Protein 4B6D (pdb70)

Sequence (354 aa):
GPLGSMRLHDFVSKTVIKPESSCVPCGKRIKFGKLSLKCRDCRVVSHPECRDRCPLPCIPTGSMRLHDFVSKTVIKPESCVPCGKRIKFGKLSLKCRDCRVVSHPECRDRCPLPCIPTGPLGSSMRLHDFVSKTVIKPESCVPCGKRIKFGKLSLKCRRDCRVVSHPECRDRCPLPCIPTGPLGSMRLHDFVSKTVIKPESCVPCGKRIKFGKLSLKCRDCRVVSHPECRDRCPLPCIPTGSMRLHDFVSKTVIKPESCVPCGKRIKFGKLSLKCRDCRVVSHPECRDRCPLPCIPTGPLGSSMRLHDFVSKTVIKPESCVPCGKRIKFGKLSLKCRDCRVVSHPECRDRCPLPCIPT

Secondary structure (DSSP, 8-state):
--EE-BPPP-EEEEE--S-EE-TTT--EE-TT-EEEEESSSS-EE-GGGGGGS-SS----/--SPPP-EEEEE--S-EE-TTT--EE-TTSEEEEESSS--EE-GGGGGGS-SS----/--TT--PPP-EEEEE--S-EE-TTT--EE-TT-EEEEESSSS-EE-GGGGGGS-SS----/------PPP-EEEEE--S-EE-TTT--EE-TT-EEEEESSSS-EE-GGGGGGS-SS----/--SPPP-EEEEE--S-EE-TTT--EE-TT-EEEEESSSS-EE-GGGGGGS-BS----/--TT-EEPP-EEEEE--S-EE-TTT--EE-TT-EEEEESSSS-EE-GGGGGGS-SS----

InterPro domains:
  IPR000198 Rho GTPase-activating protein domain [PF00620] (363-507)
  IPR000198 Rho GTPase-activating protein domain [PS50238] (349-539)
  IPR000198 Rho GTPase-activating protein domain [SM00324] (360-536)
  IPR002219 Protein kinase C-like, phorbol ester/diacylglycerol-binding domain [PF00130] (287-336)
  IPR002219 Protein kinase C-like, phorbol ester/diacylglycerol-binding domain [PS00479] (287-335)
  IPR002219 Protein kinase C-like, phorbol ester/diacylglycerol-binding domain [PS50081] (286-335)
  IPR002219 Protein kinase C-like, phorbol ester/diacylglycerol-binding domain [SM00109] (287-335)
  IPR008936 Rho GTPase activation protein [G3DSA:1.10.555.10] (342-546)
  IPR008936 Rho GTPase activation protein [SSF48350] (358-540)
  IPR046349 C1-like domain superfamily [SSF57889] (280-337)

Organism: Homo sapiens (NCBI:txid9606)

Radius of gyration: 23.3 Å; Cα contacts (8 Å, |Δi|>4): 858; chains: 6; bounding box: 56×65×49 Å

Solvent-accessible surface area: 21086 Å² total; per-residue (Å²): 42,50,68,2,23,8,59,89,26,73,56,42,67,105,81,7,150,118,64,16,4,0,20,16,52,10,149,133,4,139,174,41,120,87,4,19,80,1,172,55,13,106,19,11,0,25,51,137,10,115,67,92,2,37,12,20,0,88,50,105,89,107,69,109,22,16,52,41,51,62,113,71,11,134,128,129,60,34,1,47,11,5,1,48,172,6,119,155,32,138,108,4,20,60,1,166,37,9,161,30,8,0,29,27,29,3,66,65,48,6,79,42,57,2,124,73,119,78,39,188,49,58,73,127,71,24,39,29,30,29,109,53,5,146,112,107,26,60,1,71,39,64,50,148,115,2,124,128,50,127,18,4,4,73,4,140,49,13,183,21,10,0,28,18,137,17,54,71,112,4,39,23,34,1,119,64,109,123,139,184,73,118,60,121,124,24,76,54,51,74,114,77,7,151,140,64,40,4,0,25,39,60,21,128,142,7,96,178,41,122,90,5,15,64,0,201,55,11,100,18,12,0,27,55,142,18,122,117,100,3,30,30,26,0,48,66,82,50,54,9,92,41,21,32,24,68,75,107,83,5,132,123,129,30,64,1,75,36,33,56,110,159,3,118,165,44,77,64,4,20,59,5,185,35,13,189,16,17,0,9,18,26,1,52,54,30,2,29,9,13,3,35,73,134,64,106,79,21,13,0,43,15,10,8,21,55,32,109,54,6,147,125,113,27,66,1,70,39,59,54,145,112,2,120,128,46,124,46,5,4,64,4,143,46,10,183,22,11,0,27,16,136,20,60,74,161,3,37,23,8,0,70,47,115

CATH classification: 3.30.60.20

B-factor: mean 56.77, std 14.42, range [23.04, 144.38]

Structure (mmCIF, N/CA/C/O backbone):
data_4B6D
#
_entry.id   4B6D
#
_cell.length_a   36.850
_cell.length_b   133.850
_cell.length_c   56.682
_cell.angle_alpha   90.00
_cell.angle_beta   109.03
_cell.angle_gamma   90.00
#
_symmetry.space_group_name_H-M   'P 1 21 1'
#
loop_
_entity.id
_entity.type
_entity.pdbx_description
1 polymer 'RAC GTPASE-ACTIVATING PROTEIN 1'
2 non-polymer GLYCEROL
3 non-polymer 'ZINC ION'
4 water water
#
loop_
_atom_site.group_PDB
_atom_site.id
_atom_site.type_symbol
_atom_site.label_atom_id
_atom_site.label_alt_id
_atom_site.label_comp_id
_atom_site.label_asym_id
_atom_site.label_entity_id
_atom_site.label_seq_id
_atom_site.pdbx_PDB_ins_code
_atom_site.Cartn_x
_atom_site.Cartn_y
_atom_site.Cartn_z
_atom_site.occupancy
_atom_site.B_iso_or_equiv
_atom_site.auth_seq_id
_atom_site.auth_comp_id
_atom_site.auth_asym_id
_atom_site.auth_atom_id
_atom_site.pdbx_PDB_model_num
ATOM 1 N N . GLY A 1 1 ? -2.905 11.188 -5.465 1.00 72.40 279 GLY A N 1
ATOM 2 C CA . GLY A 1 1 ? -3.713 10.436 -4.522 1.00 70.56 279 GLY A CA 1
ATOM 3 C C . GLY A 1 1 ? -2.906 9.365 -3.818 1.00 69.81 279 GLY A C 1
ATOM 4 O O . GLY A 1 1 ? -2.219 8.578 -4.469 1.00 70.59 279 GLY A O 1
ATOM 5 N N . PRO A 1 2 ? -2.974 9.331 -2.479 1.00 68.61 280 PRO A N 1
ATOM 6 C CA . PRO A 1 2 ? -2.212 8.321 -1.730 1.00 69.19 280 PRO A CA 1
ATOM 7 C C . PRO A 1 2 ? -2.766 6.897 -1.872 1.00 70.42 280 PRO A C 1
ATOM 8 O O . PRO A 1 2 ? -3.832 6.699 -2.456 1.00 70.66 280 PRO A O 1
ATOM 12 N N . LEU A 1 3 ? -2.038 5.924 -1.326 1.00 70.92 281 LEU A N 1
ATOM 13 C CA . LEU A 1 3 ? -2.397 4.505 -1.433 1.00 70.40 281 LEU A CA 1
ATOM 14 C C . LEU A 1 3 ? -3.302 3.947 -0.342 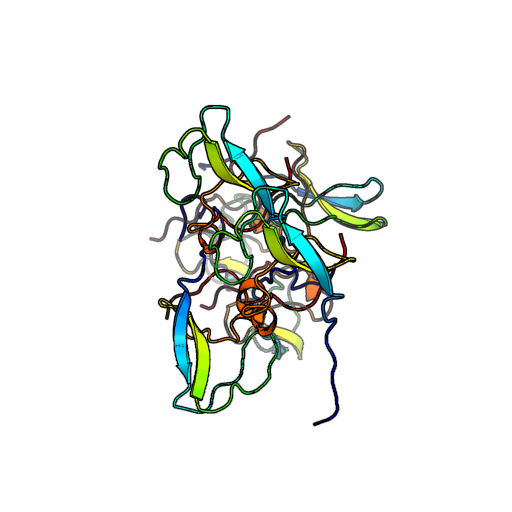1.00 66.82 281 LEU A C 1
ATOM 15 O O . LEU A 1 3 ? -2.880 3.776 0.801 1.00 65.46 281 LEU A O 1
ATOM 20 N N . GLY A 1 4 ? -4.545 3.655 -0.705 1.00 65.60 282 GLY A N 1
ATOM 21 C CA . GLY A 1 4 ? -5.447 2.949 0.183 1.00 65.50 282 GLY A CA 1
ATOM 22 C C . GLY A 1 4 ? -5.513 1.513 -0.295 1.00 65.06 282 GLY A C 1
ATOM 23 O O . GLY A 1 4 ? -5.228 1.233 -1.461 1.00 65.73 282 GLY A O 1
ATOM 24 N N . SER A 1 5 ? -5.898 0.599 0.586 1.00 63.69 283 SER A N 1
ATOM 25 C CA . SER A 1 5 ? -5.925 -0.810 0.219 1.00 61.70 283 SER A CA 1
ATOM 26 C C . SER A 1 5 ? -7.273 -1.460 0.491 1.00 58.06 283 SER A C 1
ATOM 27 O O . SER A 1 5 ? -8.079 -0.959 1.273 1.00 61.80 283 SER A O 1
ATOM 30 N N . MET A 1 6 ? -7.504 -2.586 -0.170 1.00 50.32 284 MET A N 1
ATOM 31 C CA . MET A 1 6 ? -8.749 -3.322 -0.040 1.00 46.62 284 MET A CA 1
ATOM 32 C C . MET A 1 6 ? -8.431 -4.745 0.379 1.00 45.46 284 MET A C 1
ATOM 33 O O . MET A 1 6 ? -7.427 -5.309 -0.052 1.00 45.40 284 MET A O 1
ATOM 38 N N . ARG A 1 7 ? -9.283 -5.326 1.216 1.00 45.69 285 ARG A N 1
ATOM 39 C CA . ARG A 1 7 ? -9.016 -6.666 1.712 1.00 43.06 285 ARG A CA 1
ATOM 40 C C . ARG A 1 7 ? -9.132 -7.675 0.586 1.00 40.65 285 ARG A C 1
ATOM 41 O O . ARG A 1 7 ? -10.181 -7.817 -0.039 1.00 41.94 285 ARG A O 1
ATOM 49 N N . LEU A 1 8 ? -8.033 -8.375 0.341 1.00 38.97 286 LEU A N 1
ATOM 50 C CA . LEU A 1 8 ? -7.994 -9.409 -0.675 1.00 38.61 286 LEU A CA 1
ATOM 51 C C . LEU A 1 8 ? -8.268 -10.773 -0.061 1.00 37.34 286 LEU A C 1
ATOM 52 O O . LEU A 1 8 ? -8.191 -10.949 1.155 1.00 40.60 286 LEU A O 1
ATOM 57 N N . HIS A 1 9 ? -8.590 -11.738 -0.912 1.00 33.24 287 HIS A N 1
ATOM 58 C CA . HIS A 1 9 ? -8.833 -13.098 -0.463 1.00 30.75 287 HIS A CA 1
ATOM 59 C C . HIS A 1 9 ? -7.525 -13.813 -0.164 1.00 39.90 287 HIS A C 1
ATOM 60 O O . HIS A 1 9 ? -6.471 -13.450 -0.686 1.00 40.60 287 HIS A O 1
ATOM 67 N N . ASP A 1 10 ? -7.603 -14.828 0.687 1.00 40.35 288 ASP A N 1
ATOM 68 C CA . ASP A 1 10 ? -6.449 -15.656 0.993 1.00 40.96 288 ASP A CA 1
ATOM 69 C C . ASP A 1 10 ? -6.675 -17.018 0.355 1.00 39.37 288 ASP A C 1
ATOM 70 O O . ASP A 1 10 ? -7.122 -17.959 1.009 1.00 40.81 288 ASP A O 1
ATOM 75 N N . PHE A 1 11 ? -6.368 -17.110 -0.934 1.00 37.60 289 PHE A N 1
ATOM 76 C CA . PHE A 1 11 ? -6.674 -18.302 -1.714 1.00 38.37 289 PHE A CA 1
ATOM 77 C C . PHE A 1 11 ? -5.738 -19.468 -1.413 1.00 40.55 289 PHE A C 1
ATOM 78 O O . PHE A 1 11 ? -4.522 -19.299 -1.317 1.00 40.57 289 PHE A O 1
ATOM 86 N N . VAL A 1 12 ? -6.322 -20.652 -1.265 1.00 43.31 290 VAL A N 1
ATOM 87 C CA . VAL A 1 12 ? -5.554 -21.884 -1.152 1.00 44.81 290 VAL A CA 1
ATOM 88 C C . VAL A 1 12 ? -6.034 -22.866 -2.217 1.00 42.98 290 VAL A C 1
ATOM 89 O O . VAL A 1 12 ? -7.227 -22.941 -2.508 1.00 42.50 290 VAL A O 1
ATOM 93 N N . SER A 1 13 ? -5.103 -23.608 -2.806 1.00 45.17 291 SER A N 1
ATOM 94 C CA . SER A 1 13 ? -5.442 -24.564 -3.852 1.00 45.83 291 SER A CA 1
ATOM 95 C C . SER A 1 13 ? -6.126 -25.795 -3.283 1.00 45.98 291 SER A C 1
ATOM 96 O O . SER A 1 13 ? -5.584 -26.475 -2.412 1.00 50.80 291 SER A O 1
ATOM 99 N N . LYS A 1 14 ? -7.322 -26.078 -3.786 1.00 42.49 292 LYS A N 1
ATOM 100 C CA . LYS A 1 14 ? -8.086 -27.232 -3.341 1.00 40.45 292 LYS A CA 1
ATOM 101 C C . LYS A 1 14 ? -8.629 -28.002 -4.535 1.00 39.88 292 LYS A C 1
ATOM 102 O O . LYS A 1 14 ? -9.157 -27.416 -5.479 1.00 39.39 292 LYS A O 1
ATOM 108 N N . THR A 1 15 ? -8.493 -29.321 -4.485 1.00 41.83 293 THR A N 1
ATOM 109 C CA . THR A 1 15 ? -9.023 -30.182 -5.529 1.00 41.25 293 THR A CA 1
ATOM 110 C C . THR A 1 15 ? -10.520 -30.351 -5.321 1.00 40.33 293 THR A C 1
ATOM 111 O O . THR A 1 15 ? -10.974 -30.583 -4.201 1.00 39.99 293 THR A O 1
ATOM 115 N N . VAL A 1 16 ? -11.287 -30.223 -6.398 1.00 39.44 294 VAL A N 1
ATOM 116 C CA . VAL A 1 16 ? -12.739 -30.286 -6.305 1.00 39.21 294 VAL A CA 1
ATOM 117 C C . VAL A 1 16 ? -13.218 -31.709 -6.045 1.00 40.00 294 VAL A C 1
ATOM 118 O O . VAL A 1 16 ? -12.963 -32.615 -6.838 1.00 39.29 294 VAL A O 1
ATOM 122 N N . ILE A 1 17 ? -13.912 -31.894 -4.925 1.00 40.98 295 ILE A N 1
ATOM 123 C CA . ILE A 1 17 ? -14.455 -33.198 -4.558 1.00 41.63 295 ILE A CA 1
ATOM 124 C C . ILE A 1 17 ? -15.974 -33.165 -4.380 1.00 44.23 295 ILE A C 1
ATOM 125 O O . ILE A 1 17 ? -16.645 -34.180 -4.550 1.00 48.90 295 ILE A O 1
ATOM 130 N N . LYS A 1 18 ? -16.507 -32.002 -4.020 1.00 43.12 296 LYS A N 1
ATOM 131 C CA . LYS A 1 18 ? -17.950 -31.817 -3.907 1.00 43.53 296 LYS A CA 1
ATOM 132 C C . LYS A 1 18 ? -18.437 -30.965 -5.087 1.00 45.64 296 LYS A C 1
ATOM 133 O O . LYS A 1 18 ? -17.621 -30.371 -5.792 1.00 47.18 296 LYS A O 1
ATOM 139 N N . PRO A 1 19 ? -19.764 -30.903 -5.316 1.00 46.57 297 PRO A N 1
ATOM 140 C CA . PRO A 1 19 ? -20.246 -30.020 -6.388 1.00 46.36 297 PRO A CA 1
ATOM 141 C C . PRO A 1 19 ? -19.966 -28.560 -6.053 1.00 47.19 297 PRO A C 1
ATOM 142 O O . PRO A 1 19 ? -20.402 -28.060 -5.013 1.00 49.71 297 PRO A O 1
ATOM 146 N N . GLU A 1 20 ? -19.249 -27.885 -6.944 1.00 51.07 298 GLU A N 1
ATOM 147 C CA . GLU A 1 20 ? -18.808 -26.516 -6.715 1.00 49.62 298 GLU A CA 1
ATOM 148 C C . GLU A 1 20 ? -19.232 -25.580 -7.836 1.00 45.52 298 GLU A C 1
ATOM 149 O O . GLU A 1 20 ? -19.286 -25.968 -8.999 1.00 44.86 298 GLU A O 1
ATOM 155 N N . SER A 1 21 ? -19.536 -24.341 -7.467 1.00 44.13 299 SER A N 1
ATOM 156 C CA A SER A 1 21 ? -19.901 -23.315 -8.435 0.50 43.21 299 SER A CA 1
ATOM 157 C CA B SER A 1 21 ? -19.899 -23.315 -8.436 0.50 43.21 299 SER A CA 1
ATOM 158 C C . SER A 1 21 ? -18.969 -22.117 -8.313 1.00 43.21 299 SER A C 1
ATOM 159 O O . SER A 1 21 ? -18.818 -21.549 -7.233 1.00 44.97 299 SER A O 1
ATOM 164 N N . CYS A 1 22 ? -18.345 -21.740 -9.424 1.00 44.34 300 CYS A N 1
ATOM 165 C CA . CYS A 1 22 ? -17.441 -20.598 -9.438 1.00 34.32 300 CYS A CA 1
ATOM 166 C C . CYS A 1 22 ? -18.230 -19.324 -9.166 1.00 38.83 300 CYS A C 1
ATOM 167 O O . CYS A 1 22 ? -19.230 -19.056 -9.821 1.00 39.34 300 CYS A O 1
ATOM 170 N N . VAL A 1 23 ? -17.786 -18.545 -8.188 1.00 40.42 301 VAL A N 1
ATOM 171 C CA . VAL A 1 23 ? -18.499 -17.323 -7.819 1.00 41.41 301 VAL A CA 1
ATOM 172 C C . VAL A 1 23 ? -18.483 -16.234 -8.910 1.00 41.36 301 VAL A C 1
ATOM 173 O O . VAL A 1 23 ? -19.530 -15.661 -9.212 1.00 44.68 301 VAL A O 1
ATOM 177 N N . PRO A 1 24 ? -17.308 -15.946 -9.509 1.00 39.33 302 PRO A N 1
ATOM 178 C CA . PRO A 1 24 ? -17.339 -14.926 -10.568 1.00 39.32 302 PRO A CA 1
ATOM 179 C C . PRO A 1 24 ? -18.122 -15.316 -11.825 1.00 42.13 302 PRO A C 1
ATOM 180 O O . PRO A 1 24 ? -18.906 -14.502 -12.314 1.00 45.46 302 PRO A O 1
ATOM 184 N N . CYS A 1 25 ? -17.920 -16.525 -12.342 1.00 41.76 303 CYS A N 1
ATOM 185 C CA . CYS A 1 25 ? -18.522 -16.891 -13.626 1.00 44.05 303 CYS A CA 1
ATOM 186 C C . CYS A 1 25 ? -19.822 -17.682 -13.494 1.00 45.71 303 CYS A C 1
ATOM 187 O O . CYS A 1 25 ? -20.563 -17.835 -14.464 1.00 47.00 303 CYS A O 1
ATOM 190 N N . GLY A 1 26 ? -20.092 -18.191 -12.298 1.00 46.09 304 GLY A N 1
ATOM 191 C CA . GLY A 1 26 ? -21.329 -18.907 -12.044 1.00 46.59 304 GLY A CA 1
ATOM 192 C C . GLY A 1 26 ? -21.326 -20.352 -12.504 1.00 46.11 304 GLY A C 1
ATOM 193 O O . GLY A 1 26 ? -22.213 -21.122 -12.140 1.00 47.21 304 GLY A O 1
ATOM 194 N N . LYS A 1 27 ? -20.324 -20.731 -13.290 1.00 43.75 305 LYS A N 1
ATOM 195 C CA . LYS A 1 27 ? -20.260 -22.087 -13.820 1.00 44.98 305 LYS A CA 1
ATOM 196 C C . LYS A 1 27 ? -19.693 -23.076 -12.808 1.00 43.19 305 LYS A C 1
ATOM 197 O O . LYS A 1 27 ? -19.004 -22.689 -11.867 1.00 43.58 305 LYS A O 1
ATOM 203 N N . ARG A 1 28 ? -19.990 -24.353 -13.019 1.00 41.72 306 ARG A N 1
ATOM 204 C CA . ARG A 1 28 ? -19.545 -25.411 -12.123 1.00 42.01 306 ARG A CA 1
ATOM 205 C C . ARG A 1 28 ? -18.078 -25.778 -12.332 1.00 41.02 306 ARG A C 1
ATOM 206 O O . ARG A 1 28 ? -17.602 -25.890 -13.464 1.00 42.41 306 ARG A O 1
ATOM 214 N N . ILE A 1 29 ? -17.355 -25.919 -11.225 1.00 39.10 307 ILE A N 1
ATOM 215 C CA . ILE A 1 29 ? -15.981 -26.393 -11.279 1.00 39.10 307 ILE A CA 1
ATOM 216 C C . ILE A 1 29 ? -16.001 -27.908 -11.151 1.00 40.34 307 ILE A C 1
ATOM 217 O O . ILE A 1 29 ? -16.326 -28.455 -10.097 1.00 40.34 307 ILE A O 1
ATOM 222 N N . LYS A 1 30 ? -15.643 -28.575 -12.240 1.00 41.11 308 LYS A N 1
ATOM 223 C CA . LYS A 1 30 ? -15.818 -30.014 -12.376 1.00 43.77 308 LYS A CA 1
ATOM 224 C C . LYS A 1 30 ? -14.943 -30.829 -11.421 1.00 45.72 308 LYS A C 1
ATOM 225 O O . LYS A 1 30 ? -13.967 -30.320 -10.869 1.00 46.61 308 LYS A O 1
ATOM 231 N N . PHE A 1 31 ? -15.303 -32.097 -11.238 1.00 47.68 309 PHE A N 1
ATOM 232 C CA . PHE A 1 31 ? -14.580 -33.000 -10.344 1.00 47.52 309 PHE A CA 1
ATOM 233 C C . PHE A 1 31 ? -13.122 -33.193 -10.742 1.00 48.56 309 PHE A C 1
ATOM 234 O O . PHE A 1 31 ? -12.808 -33.422 -11.910 1.00 49.53 309 PHE A O 1
ATOM 242 N N . GLY A 1 32 ? -12.235 -33.101 -9.756 1.00 48.70 310 GLY A N 1
ATOM 243 C CA . GLY A 1 32 ? -10.822 -33.347 -9.970 1.00 49.45 310 GLY A CA 1
ATOM 244 C C . GLY A 1 32 ? -10.066 -32.119 -10.431 1.00 47.13 310 GLY A C 1
ATOM 245 O O . GLY A 1 32 ? -8.837 -32.076 -10.364 1.00 45.12 310 GLY A O 1
ATOM 246 N N . LYS A 1 33 ? -10.799 -31.113 -10.893 1.00 46.72 311 LYS A N 1
ATOM 247 C CA . LYS A 1 33 ? -10.175 -29.883 -11.347 1.00 45.94 311 LYS A CA 1
ATOM 248 C C . LYS A 1 33 ? -9.719 -29.068 -10.148 1.00 45.87 311 LYS A C 1
ATOM 249 O O . LYS A 1 33 ? -10.241 -29.224 -9.044 1.00 44.40 311 LYS A O 1
ATOM 255 N N . LEU A 1 34 ? -8.745 -28.196 -10.370 1.00 46.72 312 LEU A N 1
ATOM 256 C CA . LEU A 1 34 ? -8.236 -27.357 -9.299 1.00 47.02 312 LEU A CA 1
ATOM 257 C C . LEU A 1 34 ? -9.153 -26.158 -9.110 1.00 46.00 312 LEU A C 1
ATOM 258 O O . LEU A 1 34 ? -9.660 -25.592 -10.078 1.00 44.81 312 LEU A O 1
ATOM 263 N N . SER A 1 35 ? -9.370 -25.782 -7.857 1.00 46.20 313 SER A N 1
ATOM 264 C CA . SER A 1 35 ? -10.176 -24.612 -7.554 1.00 45.09 313 SER A CA 1
ATOM 265 C C . SER A 1 35 ? -9.470 -23.773 -6.506 1.00 35.85 313 SER A C 1
ATOM 266 O O . SER A 1 35 ? -8.664 -24.281 -5.729 1.00 39.31 313 SER A O 1
ATOM 269 N N . LEU A 1 36 ? -9.777 -22.484 -6.490 1.00 40.12 314 LEU A N 1
ATOM 270 C CA . LEU A 1 36 ? -9.233 -21.599 -5.478 1.00 40.86 314 LEU A CA 1
ATOM 271 C C . LEU A 1 36 ? -10.317 -21.311 -4.459 1.00 41.81 314 LEU A C 1
ATOM 272 O O . LEU A 1 36 ? -11.414 -20.882 -4.809 1.00 42.89 314 LEU A O 1
ATOM 277 N N . LYS A 1 37 ? -9.998 -21.541 -3.192 1.00 43.82 315 LYS A N 1
ATOM 278 C CA . LYS A 1 37 ? -10.966 -21.368 -2.124 1.00 46.63 315 LYS A CA 1
ATOM 279 C C . LYS A 1 37 ? -10.354 -20.469 -1.061 1.00 46.95 315 LYS A C 1
ATOM 280 O O . LYS A 1 37 ? -9.193 -20.639 -0.689 1.00 47.37 315 LYS A O 1
ATOM 286 N N . CYS A 1 38 ? -11.128 -19.504 -0.578 1.00 44.67 316 CYS A N 1
ATOM 287 C CA . CYS A 1 38 ? -10.603 -18.546 0.383 1.00 42.59 316 CYS A CA 1
ATOM 288 C C . CYS A 1 38 ? -10.629 -19.138 1.788 1.00 41.80 316 CYS A C 1
ATOM 289 O O . CYS A 1 38 ? -11.603 -19.779 2.184 1.00 44.24 316 CYS A O 1
ATOM 292 N N . ARG A 1 39 ? -9.552 -18.924 2.536 1.00 40.24 317 ARG A N 1
ATOM 293 C CA . ARG A 1 39 ? -9.455 -19.432 3.899 1.00 42.95 317 ARG A CA 1
ATOM 294 C C . ARG A 1 39 ? -10.402 -18.686 4.832 1.00 47.87 317 ARG A C 1
ATOM 295 O O . ARG A 1 39 ? -10.850 -19.229 5.842 1.00 50.89 317 ARG A O 1
ATOM 303 N N . ASP A 1 40 ? -10.700 -17.437 4.488 1.00 50.27 318 ASP A N 1
ATOM 304 C CA . ASP A 1 40 ? -11.446 -16.552 5.376 1.00 51.43 318 ASP A CA 1
ATOM 305 C C . ASP A 1 40 ? -12.941 -16.508 5.058 1.00 48.46 318 ASP A C 1
ATOM 306 O O . ASP A 1 40 ? -13.766 -16.385 5.963 1.00 48.43 318 ASP A O 1
ATOM 311 N N . CYS A 1 41 ? -13.288 -16.605 3.778 1.00 45.89 319 CYS A N 1
ATOM 312 C CA . CYS A 1 41 ? -14.691 -16.540 3.372 1.00 43.84 319 CYS A CA 1
ATOM 313 C C . CYS A 1 41 ? -15.134 -17.732 2.524 1.00 43.73 319 CYS A C 1
ATOM 314 O O . CYS A 1 41 ? -14.396 -18.702 2.356 1.00 45.29 319 CYS A O 1
ATOM 317 N N . ARG A 1 42 ? -16.350 -17.640 1.994 1.00 43.37 320 ARG A N 1
ATOM 318 C CA . ARG A 1 42 ? -16.987 -18.748 1.294 1.00 43.62 320 ARG A CA 1
ATOM 319 C C . ARG A 1 42 ? -16.630 -18.766 -0.188 1.00 39.56 320 ARG A C 1
ATOM 320 O O . ARG A 1 42 ? -17.047 -19.661 -0.922 1.00 39.63 320 ARG A O 1
ATOM 328 N N . VAL A 1 43 ? -15.853 -17.780 -0.623 1.00 37.89 321 VAL A N 1
ATOM 329 C CA . VAL A 1 43 ? -15.516 -17.633 -2.038 1.00 38.17 321 VAL A CA 1
ATOM 330 C C . VAL A 1 43 ? -14.701 -18.788 -2.618 1.00 39.91 321 VAL A C 1
ATOM 331 O O . VAL A 1 43 ? -13.636 -19.136 -2.109 1.00 41.77 321 VAL A O 1
ATOM 335 N N . VAL A 1 44 ? -15.230 -19.380 -3.684 1.00 38.70 322 VAL A N 1
ATOM 336 C CA . VAL A 1 44 ? -14.530 -20.412 -4.434 1.00 34.74 322 VAL A CA 1
ATOM 337 C C . VAL A 1 44 ? -14.612 -20.045 -5.915 1.00 36.29 322 VAL A C 1
ATOM 338 O O . VAL A 1 44 ? -15.618 -19.496 -6.364 1.00 37.00 322 VAL A O 1
ATOM 342 N N . SER A 1 45 ? -13.555 -20.324 -6.672 1.00 33.90 323 SER A N 1
ATOM 343 C CA . SER A 1 45 ? -13.522 -19.927 -8.076 1.00 60.00 323 SER A CA 1
ATOM 344 C C . SER A 1 45 ? -12.576 -20.767 -8.925 1.00 33.62 323 SER A C 1
ATOM 345 O O . SER A 1 45 ? -11.738 -21.499 -8.400 1.00 34.01 323 SER A O 1
ATOM 348 N N . HIS A 1 46 ? -12.718 -20.653 -10.243 1.00 33.46 324 HIS A N 1
ATOM 349 C CA . HIS A 1 46 ? -11.743 -21.220 -11.161 1.00 33.66 324 HIS A CA 1
ATOM 350 C C . HIS A 1 46 ? -10.450 -20.451 -10.961 1.00 38.81 324 HIS A C 1
ATOM 351 O O . HIS A 1 46 ? -10.481 -19.274 -10.600 1.00 37.82 324 HIS A O 1
ATOM 358 N N . PRO A 1 47 ? -9.305 -21.111 -11.189 1.00 40.58 325 PRO A N 1
ATOM 359 C CA . PRO A 1 47 ? -8.009 -20.427 -11.139 1.00 41.33 325 PRO A CA 1
ATOM 360 C C . PRO A 1 47 ? -7.957 -19.240 -12.100 1.00 40.82 325 PRO A C 1
ATOM 361 O O . PRO A 1 47 ? -7.335 -18.223 -11.793 1.00 39.03 325 PRO A O 1
ATOM 365 N N . GLU A 1 48 ? -8.615 -19.376 -13.248 1.00 43.33 326 GLU A N 1
ATOM 366 C CA . GLU A 1 48 ? -8.616 -18.339 -14.276 1.00 45.23 326 GLU A CA 1
ATOM 367 C C . GLU A 1 48 ? -9.639 -17.224 -14.037 1.00 42.92 326 GLU A C 1
ATOM 368 O O . GLU A 1 48 ? -9.646 -16.222 -14.751 1.00 42.00 326 GLU A O 1
ATOM 374 N N . CYS A 1 49 ? -10.493 -17.394 -13.032 1.00 43.30 327 CYS A N 1
ATOM 375 C CA . CYS A 1 49 ? -11.509 -16.393 -12.719 1.00 41.19 327 CYS A CA 1
ATOM 376 C C . CYS A 1 49 ? -11.163 -15.671 -11.418 1.00 44.65 327 CYS A C 1
ATOM 377 O O . CYS A 1 49 ? -11.958 -14.886 -10.900 1.00 49.62 327 CYS A O 1
ATOM 380 N N . ARG A 1 50 ? -9.968 -15.947 -10.905 1.00 45.84 328 ARG A N 1
ATOM 381 C CA . ARG A 1 50 ? -9.489 -15.420 -9.625 1.00 46.83 328 ARG A CA 1
ATOM 382 C C . ARG A 1 50 ? -9.542 -13.899 -9.430 1.00 45.59 328 ARG A C 1
ATOM 383 O O . ARG A 1 50 ? -9.914 -13.422 -8.357 1.00 44.90 328 ARG A O 1
ATOM 391 N N . ASP A 1 51 ? -9.179 -13.142 -10.460 1.00 45.49 329 ASP A N 1
ATOM 392 C CA . ASP A 1 51 ? -9.074 -11.689 -10.328 1.00 46.27 329 ASP A CA 1
ATOM 393 C C . ASP A 1 51 ? -10.437 -11.006 -10.272 1.00 41.35 329 ASP A C 1
ATOM 394 O O . ASP A 1 51 ? -10.551 -9.850 -9.866 1.00 39.61 329 ASP A O 1
ATOM 399 N N . ARG A 1 52 ? -11.465 -11.734 -10.686 1.00 41.38 330 ARG A N 1
ATOM 400 C CA . ARG A 1 52 ? -12.817 -11.197 -10.781 1.00 41.51 330 ARG A CA 1
ATOM 401 C C . ARG A 1 52 ? -13.690 -11.505 -9.567 1.00 40.02 330 ARG A C 1
ATOM 402 O O . ARG A 1 52 ? -14.878 -11.187 -9.555 1.00 40.58 330 ARG A O 1
ATOM 410 N N . CYS A 1 53 ? -13.098 -12.121 -8.549 1.00 40.53 331 CYS A N 1
ATOM 411 C CA . CYS A 1 53 ? -13.825 -12.435 -7.324 1.00 39.75 331 CYS A CA 1
ATOM 412 C C . CYS A 1 53 ? -14.182 -11.157 -6.577 1.00 44.26 331 CYS A C 1
ATOM 413 O O . CYS A 1 53 ? -13.336 -10.278 -6.414 1.00 46.36 331 CYS A O 1
ATOM 416 N N . PRO A 1 54 ? -15.448 -11.046 -6.141 1.00 47.34 332 PRO A N 1
ATOM 417 C CA . PRO A 1 54 ? -15.977 -9.878 -5.429 1.00 47.65 332 PRO A CA 1
ATOM 418 C C . PRO A 1 54 ? -15.063 -9.409 -4.300 1.00 46.52 332 PRO A C 1
ATOM 419 O O . PRO A 1 54 ? -14.636 -10.210 -3.468 1.00 46.78 332 PRO A O 1
ATOM 423 N N . LEU A 1 55 ? -14.772 -8.113 -4.288 1.00 44.48 333 LEU A N 1
ATOM 424 C CA . LEU A 1 55 ? -13.945 -7.504 -3.256 1.00 42.62 333 LEU A CA 1
ATOM 425 C C . LEU A 1 55 ? -14.764 -6.463 -2.502 1.00 41.98 333 LEU A C 1
ATOM 426 O O . LEU A 1 55 ? -15.710 -5.902 -3.056 1.00 42.58 333 LEU A O 1
ATOM 431 N N . PRO A 1 56 ? -14.408 -6.192 -1.236 1.00 41.17 334 PRO A N 1
ATOM 432 C CA . PRO A 1 56 ? -13.303 -6.768 -0.460 1.00 41.12 334 PRO A CA 1
ATOM 433 C C . PRO A 1 56 ? -13.674 -8.098 0.184 1.00 42.90 334 PRO A C 1
ATOM 434 O O . PRO A 1 56 ? -14.850 -8.461 0.213 1.00 44.67 334 PRO A O 1
ATOM 438 N N . CYS A 1 57 ? -12.675 -8.815 0.691 1.00 41.98 335 CYS A N 1
ATOM 439 C CA . CYS A 1 57 ? -12.920 -10.052 1.422 1.00 40.86 335 CYS A CA 1
ATOM 440 C C . CYS A 1 57 ? -13.464 -9.772 2.822 1.00 41.55 335 CYS A C 1
ATOM 441 O O . CYS A 1 57 ? -12.819 -9.106 3.630 1.00 41.94 335 CYS A O 1
ATOM 444 N N . ILE A 1 58 ? -14.656 -10.292 3.095 1.00 42.62 336 ILE A N 1
ATOM 445 C CA . ILE A 1 58 ? -15.288 -10.193 4.405 1.00 43.44 336 ILE A CA 1
ATOM 446 C C . ILE A 1 58 ? -15.347 -11.588 5.019 1.00 45.30 336 ILE A C 1
ATOM 447 O O . ILE A 1 58 ? -16.167 -12.408 4.606 1.00 44.88 336 ILE A O 1
ATOM 452 N N . PRO A 1 59 ? -14.464 -11.866 5.993 1.00 46.89 337 PRO A N 1
ATOM 453 C CA . PRO A 1 59 ? -14.357 -13.204 6.589 1.00 49.79 337 PRO A CA 1
ATOM 454 C C . PRO A 1 59 ? -15.690 -13.720 7.124 1.00 53.66 337 PRO A C 1
ATOM 455 O O . PRO A 1 59 ? -16.456 -12.964 7.721 1.00 53.83 337 PRO A O 1
ATOM 459 N N . THR A 1 60 ? -15.955 -15.004 6.900 1.00 55.72 338 THR A N 1
ATOM 460 C CA . THR A 1 60 ? -17.196 -15.622 7.349 1.00 56.15 338 THR A CA 1
ATOM 461 C C . THR A 1 60 ? -16.935 -16.581 8.504 1.00 59.71 338 THR A C 1
ATOM 462 O O . THR A 1 60 ? -17.739 -16.684 9.429 1.00 62.85 338 THR A O 1
ATOM 466 N N . GLY B 1 4 ? -38.854 -8.135 -4.891 1.00 97.35 282 GLY B N 1
ATOM 467 C CA . GLY B 1 4 ? -38.559 -6.774 -4.481 1.00 95.85 282 GLY B CA 1
ATOM 468 C C . GLY B 1 4 ? -37.318 -6.691 -3.613 1.00 92.39 282 GLY B C 1
ATOM 469 O O . GLY B 1 4 ? -36.613 -7.682 -3.439 1.00 92.37 282 GLY B O 1
ATOM 470 N N . SER B 1 5 ? -37.042 -5.512 -3.063 1.00 88.58 283 SER B N 1
ATOM 471 C CA . SER B 1 5 ? -37.876 -4.336 -3.266 1.00 85.20 283 SER B CA 1
ATOM 472 C C . SER B 1 5 ? -37.036 -3.163 -3.757 1.00 77.56 283 SER B C 1
ATOM 473 O O . SER B 1 5 ? -37.511 -2.030 -3.828 1.00 78.36 283 SER B O 1
ATOM 476 N N . MET B 1 6 ? -35.791 -3.454 -4.121 1.00 70.46 284 MET B N 1
ATOM 477 C CA . MET B 1 6 ? -34.872 -2.432 -4.600 1.00 64.54 284 MET B CA 1
ATOM 478 C C . MET B 1 6 ? -34.449 -2.788 -6.015 1.00 61.17 284 MET B C 1
ATOM 479 O O . MET B 1 6 ? -34.223 -3.953 -6.336 1.00 61.44 284 MET B O 1
ATOM 484 N N . ARG B 1 7 ? -34.337 -1.765 -6.854 1.00 60.19 285 ARG B N 1
ATOM 485 C CA . ARG B 1 7 ? -34.021 -1.949 -8.263 1.00 61.50 285 ARG B CA 1
ATOM 486 C C . ARG B 1 7 ? -32.586 -2.416 -8.449 1.00 59.62 285 ARG B C 1
ATOM 487 O O . ARG B 1 7 ? -31.646 -1.769 -7.989 1.00 58.83 285 ARG B O 1
ATOM 495 N N . LEU B 1 8 ? -32.422 -3.539 -9.138 1.00 58.55 286 LEU B N 1
ATOM 496 C CA . LEU B 1 8 ? -31.094 -4.066 -9.402 1.00 55.66 286 LEU B CA 1
ATOM 497 C C . LEU B 1 8 ? -30.567 -3.526 -10.723 1.00 52.97 286 LEU B C 1
ATOM 498 O O . LEU B 1 8 ? -31.336 -3.085 -11.579 1.00 51.30 286 LEU B O 1
ATOM 503 N N . HIS B 1 9 ? -29.249 -3.561 -10.880 1.00 52.43 287 HIS B N 1
ATOM 504 C CA . HIS B 1 9 ? -28.610 -3.149 -12.121 1.00 52.70 287 HIS B CA 1
ATOM 505 C C . HIS B 1 9 ? -28.671 -4.270 -13.152 1.00 52.63 287 HIS B C 1
ATOM 506 O O . HIS B 1 9 ? -28.757 -5.445 -12.797 1.00 54.60 287 HIS B O 1
ATOM 513 N N . ASP B 1 10 ? -28.630 -3.904 -14.428 1.00 52.10 288 ASP B N 1
ATOM 514 C CA . ASP B 1 10 ? -28.563 -4.888 -15.499 1.00 54.59 288 ASP B CA 1
ATOM 515 C C . ASP B 1 10 ? -27.199 -4.798 -16.176 1.00 56.48 288 ASP B C 1
ATOM 516 O O . ASP B 1 10 ? -27.059 -4.174 -17.226 1.00 57.42 288 ASP B O 1
ATOM 521 N N . PHE B 1 11 ? -26.194 -5.421 -15.568 1.00 56.91 289 PHE B N 1
ATOM 522 C CA . PHE B 1 11 ? -24.816 -5.289 -16.035 1.00 56.84 289 PHE B CA 1
ATOM 523 C C . PHE B 1 11 ? -24.501 -6.109 -17.282 1.00 59.19 289 PHE B C 1
ATOM 524 O O . PHE B 1 11 ? -24.886 -7.274 -17.392 1.00 62.14 289 PHE B O 1
ATOM 532 N N . VAL B 1 12 ? -23.794 -5.483 -18.217 1.00 57.17 290 VAL B N 1
ATOM 533 C CA . VAL B 1 12 ? -23.262 -6.171 -19.387 1.00 57.74 290 VAL B CA 1
ATOM 534 C C . VAL B 1 12 ? -21.756 -5.923 -19.489 1.00 58.48 290 VAL B C 1
ATOM 535 O O . VAL B 1 12 ? -21.273 -4.846 -19.138 1.00 55.55 290 VAL B O 1
ATOM 539 N N . SER B 1 13 ? -21.013 -6.929 -19.941 1.00 62.97 291 SER B N 1
ATOM 540 C CA . SER B 1 13 ? -19.568 -6.799 -20.083 1.00 64.70 291 SER B CA 1
ATOM 541 C C . SER B 1 13 ? -19.206 -5.922 -21.277 1.00 63.52 291 SER B C 1
ATOM 542 O O . SER B 1 13 ? -19.600 -6.201 -22.409 1.00 64.72 291 SER B O 1
ATOM 545 N N . LYS B 1 14 ? -18.451 -4.861 -21.013 1.00 61.99 292 LYS B N 1
ATOM 546 C CA . LYS B 1 14 ? -18.017 -3.937 -22.053 1.00 64.19 292 LYS B CA 1
ATOM 547 C C . LYS B 1 14 ? -16.532 -3.622 -21.926 1.00 65.42 292 LYS B C 1
ATOM 548 O O . LYS B 1 14 ? -16.033 -3.371 -20.830 1.00 65.24 292 LYS B O 1
ATOM 554 N N . THR B 1 15 ? -15.832 -3.637 -23.055 1.00 66.27 293 THR B N 1
ATOM 555 C CA . THR B 1 15 ? -14.420 -3.284 -23.079 1.00 66.36 293 THR B CA 1
ATOM 556 C C . THR B 1 15 ? -14.253 -1.766 -23.050 1.00 66.71 293 THR B C 1
ATOM 557 O O . THR B 1 15 ? -14.903 -1.042 -23.804 1.00 67.25 293 THR B O 1
ATOM 561 N N . VAL B 1 16 ? -13.375 -1.298 -22.169 1.00 66.41 294 VAL B N 1
ATOM 562 C CA . VAL B 1 16 ? -13.156 0.131 -21.954 1.00 67.51 294 VAL B CA 1
ATOM 563 C C . VAL B 1 16 ? -12.364 0.790 -23.080 1.00 59.71 294 VAL B C 1
ATOM 564 O O . VAL B 1 16 ? -11.252 0.368 -23.399 1.00 61.06 294 VAL B O 1
ATOM 568 N N . ILE B 1 17 ? -12.943 1.827 -23.678 1.00 88.88 295 ILE B N 1
ATOM 569 C CA . ILE B 1 17 ? -12.272 2.556 -24.747 1.00 93.06 295 ILE B CA 1
ATOM 570 C C . ILE B 1 17 ? -12.037 4.024 -24.396 1.00 95.41 295 ILE B C 1
ATOM 571 O O . ILE B 1 17 ? -11.082 4.634 -24.876 1.00 97.88 295 ILE B O 1
ATOM 576 N N . LYS B 1 18 ? -12.905 4.586 -23.560 1.00 94.98 296 LYS B N 1
ATOM 577 C CA . LYS B 1 18 ? -12.728 5.958 -23.103 1.00 96.14 296 LYS B CA 1
ATOM 578 C C . LYS B 1 18 ? -12.271 5.957 -21.647 1.00 92.72 296 LYS B C 1
ATOM 579 O O . LYS B 1 18 ? -12.448 4.963 -20.943 1.00 90.78 296 LYS B O 1
ATOM 585 N N . PRO B 1 19 ? -11.692 7.075 -21.178 1.00 91.80 297 PRO B N 1
ATOM 586 C CA . PRO B 1 19 ? -11.353 7.096 -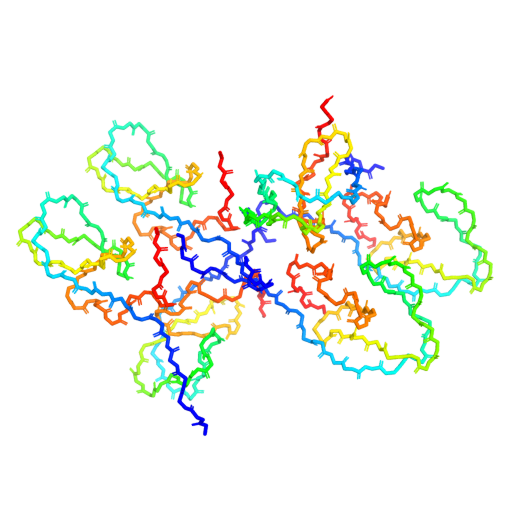19.751 1.00 88.75 297 PRO B CA 1
ATOM 587 C C . PRO B 1 19 ? -12.608 7.181 -18.888 1.00 84.73 297 PRO B C 1
ATOM 588 O O . PRO B 1 19 ? -13.326 8.182 -18.925 1.00 86.50 297 PRO B O 1
ATOM 592 N N . GLU B 1 20 ? -12.872 6.133 -18.118 1.00 79.76 298 GLU B N 1
ATOM 593 C CA . GLU B 1 20 ? -14.026 6.097 -17.225 1.00 75.80 298 GLU B CA 1
ATOM 594 C C . GLU B 1 20 ? -13.599 5.530 -15.873 1.00 70.72 298 GLU B C 1
ATOM 595 O O . GLU B 1 20 ? -12.708 4.688 -15.806 1.00 71.11 298 GLU B O 1
ATOM 601 N N . SER B 1 21 ? -14.242 5.982 -14.800 1.00 65.89 299 SER B N 1
ATOM 602 C CA . SER B 1 21 ? -13.897 5.535 -13.453 1.00 61.21 299 SER B CA 1
ATOM 603 C C . SER B 1 21 ? -14.965 4.667 -12.788 1.00 57.43 299 SER B C 1
ATOM 604 O O . SER B 1 21 ? -16.160 4.938 -12.885 1.00 56.45 299 SER B O 1
ATOM 607 N N . CYS B 1 22 ? -14.500 3.616 -12.118 1.00 56.91 300 CYS B N 1
ATOM 608 C CA . CYS B 1 22 ? -15.357 2.687 -11.389 1.00 57.54 300 CYS B CA 1
ATOM 609 C C . CYS B 1 22 ? -16.078 3.409 -10.258 1.00 62.14 300 CYS B C 1
ATOM 610 O O . CYS B 1 22 ? -15.451 4.095 -9.461 1.00 64.69 300 CYS B O 1
ATOM 613 N N . VAL B 1 23 ? -17.398 3.261 -10.196 1.00 63.58 301 VAL B N 1
ATOM 614 C CA . VAL B 1 23 ? -18.201 3.973 -9.198 1.00 64.78 301 VAL B CA 1
ATOM 615 C C . VAL B 1 23 ? -17.958 3.551 -7.730 1.00 63.71 301 VAL B C 1
ATOM 616 O O . VAL B 1 23 ? -17.775 4.417 -6.873 1.00 64.96 301 VAL B O 1
ATOM 620 N N . PRO B 1 24 ? -17.939 2.234 -7.434 1.00 60.23 302 PRO B N 1
ATOM 621 C CA . PRO B 1 24 ? -17.677 1.866 -6.032 1.00 61.18 302 PRO B CA 1
ATOM 622 C C . PRO B 1 24 ? -16.272 2.201 -5.514 1.00 65.18 302 PRO B C 1
ATOM 623 O O . PRO B 1 24 ? -16.158 2.712 -4.400 1.00 66.84 302 PRO B O 1
ATOM 627 N N . CYS B 1 25 ? -15.229 1.913 -6.289 1.00 66.06 303 CYS B N 1
ATOM 628 C CA . CYS B 1 25 ? -13.861 2.078 -5.798 1.00 66.35 303 CYS B CA 1
ATOM 629 C C . CYS B 1 25 ? -13.245 3.406 -6.218 1.00 68.61 303 CYS B C 1
ATOM 630 O O . CYS B 1 25 ? -12.228 3.828 -5.672 1.00 71.44 303 CYS B O 1
ATOM 633 N N . GLY B 1 26 ? -13.860 4.054 -7.200 1.00 66.36 304 GLY B N 1
ATOM 634 C CA . GLY B 1 26 ? -13.416 5.362 -7.643 1.00 66.07 304 GLY B CA 1
ATOM 635 C C . GLY B 1 26 ? -12.221 5.360 -8.577 1.00 50.00 304 GLY B C 1
ATOM 636 O O . GLY B 1 26 ? -11.923 6.382 -9.193 1.00 52.08 304 GLY B O 1
ATOM 637 N N . LYS B 1 27 ? -11.540 4.224 -8.700 1.00 57.03 305 LYS B N 1
ATOM 638 C CA . LYS B 1 27 ? -10.324 4.163 -9.508 1.00 59.32 305 LYS B CA 1
ATOM 639 C C . LYS B 1 27 ? -10.618 4.030 -11.000 1.00 59.27 305 LYS B C 1
ATOM 640 O O . LYS B 1 27 ? -11.697 3.589 -11.399 1.00 50.20 305 LYS B O 1
ATOM 646 N N . ARG B 1 28 ? -9.639 4.406 -11.817 1.00 62.29 306 ARG B N 1
ATOM 647 C CA . ARG B 1 28 ? -9.803 4.408 -13.264 1.00 63.76 306 ARG B CA 1
ATOM 648 C C . ARG B 1 28 ? -9.701 3.018 -13.874 1.00 64.04 306 ARG B C 1
ATOM 649 O O . ARG B 1 28 ? -8.788 2.251 -13.566 1.00 65.30 306 ARG B O 1
ATOM 657 N N . ILE B 1 29 ? -10.653 2.706 -14.746 1.00 63.64 307 ILE B N 1
ATOM 658 C CA . ILE B 1 29 ? -10.628 1.463 -15.498 1.00 63.04 307 ILE B CA 1
ATOM 659 C C . ILE B 1 29 ? -9.901 1.709 -16.815 1.00 67.17 307 ILE B C 1
ATOM 660 O O . ILE B 1 29 ? -10.391 2.436 -17.680 1.00 66.46 307 ILE B O 1
ATOM 665 N N . LYS B 1 30 ? -8.725 1.106 -16.955 1.00 71.40 308 LYS B N 1
ATOM 666 C CA . LYS B 1 30 ? -7.830 1.401 -18.070 1.00 75.62 308 LYS B CA 1
ATOM 667 C C . LYS B 1 30 ? -8.370 0.963 -19.431 1.00 75.79 308 LYS B C 1
ATOM 668 O O . LYS B 1 30 ? -9.288 0.147 -19.520 1.00 74.80 308 LYS B O 1
ATOM 674 N N . PHE B 1 31 ? -7.786 1.526 -20.484 1.00 77.21 309 PHE B N 1
ATOM 675 C CA . PHE B 1 31 ? -8.173 1.236 -21.862 1.00 77.18 309 PHE B CA 1
ATOM 676 C C . PHE B 1 31 ? -7.983 -0.228 -22.257 1.00 77.71 309 PHE B C 1
ATOM 677 O O . PHE B 1 31 ? -6.936 -0.823 -22.004 1.00 80.19 309 PHE B O 1
ATOM 685 N N . GLY B 1 32 ? -9.011 -0.795 -22.883 1.00 76.82 310 GLY B N 1
ATOM 686 C CA . GLY B 1 32 ? -8.956 -2.145 -23.419 1.00 75.36 310 GLY B CA 1
ATOM 687 C C . GLY B 1 32 ? -9.311 -3.266 -22.460 1.00 70.87 310 GLY B C 1
ATOM 688 O O . GLY B 1 32 ? -9.600 -4.383 -22.890 1.00 69.60 310 GLY B O 1
ATOM 689 N N . LYS B 1 33 ? -9.278 -2.987 -21.162 1.00 68.46 311 LYS B N 1
ATOM 690 C CA . LYS B 1 33 ? -9.648 -3.993 -20.173 1.00 66.36 311 LYS B CA 1
ATOM 691 C C . LYS B 1 33 ? -11.167 -4.093 -20.055 1.00 68.36 311 LYS B C 1
ATOM 692 O O . LYS B 1 33 ? -11.885 -3.157 -20.407 1.00 68.42 311 LYS B O 1
ATOM 698 N N . LEU B 1 34 ? -11.654 -5.225 -19.555 1.00 69.89 312 LEU B N 1
ATOM 699 C CA . LEU B 1 34 ? -13.093 -5.453 -19.449 1.00 70.84 312 LEU B CA 1
ATOM 700 C C . LEU B 1 34 ? -13.715 -4.787 -18.225 1.00 69.95 312 LEU B C 1
ATOM 701 O O . LEU B 1 34 ? -13.143 -4.792 -17.134 1.00 70.81 312 LEU B O 1
ATOM 706 N N . SER B 1 35 ? -14.895 -4.208 -18.426 1.00 67.85 313 SER B N 1
ATOM 707 C CA . SER B 1 35 ? -15.652 -3.576 -17.353 1.00 64.35 313 SER B CA 1
ATOM 708 C C . SER B 1 35 ? -17.129 -3.930 -17.450 1.00 63.73 313 SER B C 1
ATOM 709 O O . SER B 1 35 ? -17.623 -4.311 -18.512 1.00 66.30 313 SER B O 1
ATOM 712 N N . LEU B 1 36 ? -17.827 -3.803 -16.330 1.00 60.75 314 LEU B N 1
ATOM 713 C CA . LEU B 1 36 ? -19.262 -4.026 -16.288 1.00 59.25 314 LEU B CA 1
ATOM 714 C C . LEU B 1 36 ? -20.005 -2.699 -16.217 1.00 59.87 314 LEU B C 1
ATOM 715 O O . LEU B 1 36 ? -19.725 -1.864 -15.359 1.00 58.90 314 LEU B O 1
ATOM 720 N N . LYS B 1 37 ? -20.951 -2.509 -17.130 1.00 60.97 315 LYS B N 1
ATOM 721 C CA . LYS B 1 37 ? -21.726 -1.277 -17.193 1.00 60.28 315 LYS B CA 1
ATOM 722 C C . LYS B 1 37 ? -23.211 -1.614 -17.220 1.00 60.60 315 LYS B C 1
ATOM 723 O O . LYS B 1 37 ? -23.624 -2.570 -17.877 1.00 61.79 315 LYS B O 1
ATOM 729 N N . CYS B 1 38 ? -24.011 -0.834 -16.499 1.00 59.17 316 CYS B N 1
ATOM 730 C CA . CYS B 1 38 ? -25.436 -1.108 -16.391 1.00 58.19 316 CYS B CA 1
ATOM 731 C C . CYS B 1 38 ? -26.171 -0.652 -17.646 1.00 45.12 316 CYS B C 1
ATOM 732 O O . CYS B 1 38 ? -25.868 0.390 -18.219 1.00 64.20 316 CYS B O 1
ATOM 735 N N . ARG B 1 39 ? -27.108 -1.474 -18.095 1.00 45.75 317 ARG B N 1
ATOM 736 C CA . ARG B 1 39 ? -27.892 -1.171 -19.284 1.00 71.50 317 ARG B CA 1
ATOM 737 C C . ARG B 1 39 ? -28.929 -0.069 -19.039 1.00 70.80 317 ARG B C 1
ATOM 738 O O . ARG B 1 39 ? -29.317 0.645 -19.966 1.00 73.03 317 ARG B O 1
ATOM 746 N N . ASP B 1 40 ? -29.362 0.081 -17.789 1.00 66.93 318 ASP B N 1
ATOM 747 C CA . ASP B 1 40 ? -30.471 0.977 -17.469 1.00 62.56 318 ASP B CA 1
ATOM 748 C C . ASP B 1 40 ? -29.954 2.352 -17.064 1.00 57.58 318 ASP B C 1
ATOM 749 O O . ASP B 1 40 ? -30.570 3.372 -17.367 1.00 57.21 318 ASP B O 1
ATOM 754 N N . CYS B 1 41 ? -28.822 2.371 -16.374 1.00 55.45 319 CYS B N 1
ATOM 755 C CA . CYS B 1 41 ? -28.199 3.623 -15.977 1.00 57.70 319 CYS B CA 1
ATOM 756 C C . CYS B 1 41 ? -26.753 3.639 -16.454 1.00 63.69 319 CYS B C 1
ATOM 757 O O . CYS B 1 41 ? -26.299 2.690 -17.080 1.00 63.92 319 CYS B O 1
ATOM 760 N N . ARG B 1 42 ? -26.024 4.706 -16.157 1.00 69.43 320 ARG B N 1
ATOM 761 C CA . ARG B 1 42 ? -24.666 4.840 -16.674 1.00 75.28 320 ARG B CA 1
ATOM 762 C C . ARG B 1 42 ? -23.628 4.240 -15.731 1.00 70.41 320 ARG B C 1
ATOM 763 O O . ARG B 1 42 ? -22.425 4.353 -15.973 1.00 72.23 320 ARG B O 1
ATOM 771 N N . VAL B 1 43 ? -24.098 3.609 -14.657 1.00 63.51 321 VAL B N 1
ATOM 772 C CA . VAL B 1 43 ? -23.203 3.028 -13.660 1.00 60.71 321 VAL B CA 1
ATOM 773 C C . VAL B 1 43 ? -22.287 1.983 -14.283 1.00 60.85 321 VAL B C 1
ATOM 774 O O . VAL B 1 43 ? -22.736 1.025 -14.912 1.00 62.09 321 VAL B O 1
ATOM 778 N N . VAL B 1 44 ? -20.992 2.198 -14.094 1.00 59.70 322 VAL B N 1
ATOM 779 C CA . VAL B 1 44 ? -19.956 1.318 -14.602 1.00 56.81 322 VAL B CA 1
ATOM 780 C C . VAL B 1 44 ? -18.989 0.969 -13.475 1.00 51.20 322 VAL B C 1
ATOM 781 O O . VAL B 1 44 ? -18.750 1.779 -12.578 1.00 48.86 322 VAL B O 1
ATOM 785 N N . SER B 1 45 ? -18.453 -0.246 -13.507 1.00 50.21 323 SER B N 1
ATOM 786 C CA . SER B 1 45 ? -17.587 -0.706 -12.433 1.00 49.74 323 SER B CA 1
ATOM 787 C C . SER B 1 45 ? -16.615 -1.800 -12.864 1.00 49.26 323 SER B C 1
ATOM 788 O O . SER B 1 45 ? -16.756 -2.387 -13.937 1.00 50.17 323 SER B O 1
ATOM 791 N N . HIS B 1 46 ? -15.623 -2.061 -12.016 1.00 48.38 324 HIS B N 1
ATOM 792 C CA . HIS B 1 46 ? -14.748 -3.212 -12.187 1.00 47.37 324 HIS B CA 1
ATOM 793 C C . HIS B 1 46 ? -15.574 -4.476 -12.000 1.00 47.94 324 HIS B C 1
ATOM 794 O O . HIS B 1 46 ? -16.573 -4.463 -11.279 1.00 47.56 324 HIS B O 1
ATOM 801 N N . PRO B 1 47 ? -15.171 -5.572 -12.661 1.00 48.57 325 PRO B N 1
ATOM 802 C CA . PRO B 1 47 ? -15.815 -6.873 -12.455 1.00 48.69 325 PRO B CA 1
ATOM 803 C C . PRO B 1 47 ? -15.791 -7.279 -10.983 1.00 49.76 325 PRO B C 1
ATOM 804 O O . PRO B 1 47 ? -16.738 -7.903 -10.504 1.00 52.01 325 PRO B O 1
ATOM 808 N N . GLU B 1 48 ? -14.724 -6.916 -10.276 1.00 49.12 326 GLU B N 1
ATOM 809 C CA . GLU B 1 48 ? -14.588 -7.275 -8.869 1.00 48.54 326 GLU B CA 1
ATOM 810 C C . GLU B 1 48 ? -15.379 -6.329 -7.972 1.00 50.23 326 GLU B C 1
ATOM 811 O O . GLU B 1 48 ? -15.458 -6.528 -6.762 1.00 50.90 326 GLU B O 1
ATOM 817 N N . CYS B 1 49 ? -15.945 -5.286 -8.567 1.00 51.21 327 CYS B N 1
ATOM 818 C CA . CYS B 1 49 ? -16.736 -4.328 -7.815 1.00 49.68 327 CYS B CA 1
ATOM 819 C C . CYS B 1 49 ? -18.224 -4.366 -8.173 1.00 47.51 327 CYS B C 1
ATOM 820 O O . CYS B 1 49 ? -18.975 -3.488 -7.736 1.00 44.83 327 CYS B O 1
ATOM 823 N N . ARG B 1 50 ? -18.648 -5.363 -8.950 1.00 51.04 328 ARG B N 1
ATOM 824 C CA . ARG B 1 50 ? -20.032 -5.442 -9.392 1.00 53.90 328 ARG B CA 1
ATOM 825 C C . ARG B 1 50 ? -21.022 -5.329 -8.245 1.00 52.17 328 ARG B C 1
ATOM 826 O O . ARG B 1 50 ? -22.005 -4.604 -8.347 1.00 52.34 328 ARG B O 1
ATOM 834 N N . ASP B 1 51 ? -20.736 -6.010 -7.140 1.00 50.73 329 ASP B N 1
ATOM 835 C CA . ASP B 1 51 ? -21.667 -6.102 -6.020 1.00 47.74 329 ASP B CA 1
ATOM 836 C C . ASP B 1 51 ? -21.765 -4.839 -5.164 1.00 45.91 329 ASP B C 1
ATOM 837 O O . ASP B 1 51 ? -22.725 -4.666 -4.411 1.00 40.00 329 ASP B O 1
ATOM 842 N N . ARG B 1 52 ? -20.773 -3.963 -5.279 1.00 45.54 330 ARG B N 1
ATOM 843 C CA . ARG B 1 52 ? -20.684 -2.784 -4.422 1.00 44.43 330 ARG B CA 1
ATOM 844 C C . ARG B 1 52 ? -21.270 -1.527 -5.051 1.00 41.79 330 ARG B C 1
ATOM 845 O O . ARG B 1 52 ? -21.191 -0.443 -4.473 1.00 40.19 330 ARG B O 1
ATOM 853 N N . CYS B 1 53 ? -21.857 -1.672 -6.232 1.00 43.28 331 CYS B N 1
ATOM 854 C CA . CYS B 1 53 ? -22.505 -0.544 -6.884 1.00 43.86 331 CYS B CA 1
ATOM 855 C C . CYS B 1 53 ? -23.760 -0.158 -6.113 1.00 44.11 331 CYS B C 1
ATOM 856 O O . CYS B 1 53 ? -24.578 -1.017 -5.787 1.00 45.05 331 CYS B O 1
ATOM 859 N N . PRO B 1 54 ? -23.902 1.140 -5.809 1.00 45.97 332 PRO B N 1
ATOM 860 C CA . PRO B 1 54 ? -25.035 1.707 -5.071 1.00 45.69 332 PRO B CA 1
ATOM 861 C C . PRO B 1 54 ? -26.390 1.243 -5.603 1.00 43.86 332 PRO B C 1
ATOM 862 O O . PRO B 1 54 ? -26.621 1.246 -6.813 1.00 42.32 332 PRO B O 1
ATOM 866 N N . LEU B 1 55 ? -27.269 0.838 -4.693 1.00 43.51 333 LEU B N 1
ATOM 867 C CA . LEU B 1 55 ? -28.620 0.433 -5.054 1.00 41.45 333 LEU B CA 1
ATOM 868 C C . LEU B 1 55 ? -29.596 1.424 -4.421 1.00 41.61 333 LEU B C 1
ATOM 869 O O . LEU B 1 55 ? -29.283 2.031 -3.398 1.00 42.05 333 LEU B O 1
ATOM 874 N N . PRO B 1 56 ? -30.782 1.599 -5.029 1.00 40.99 334 PRO B N 1
ATOM 875 C CA . PRO B 1 56 ? -31.254 0.901 -6.228 1.00 36.18 334 PRO B CA 1
ATOM 876 C C . PRO B 1 56 ? -30.727 1.494 -7.527 1.00 36.21 334 PRO B C 1
ATOM 877 O O . PRO B 1 56 ? -30.147 2.579 -7.540 1.00 66.74 334 PRO B O 1
ATOM 881 N N . CYS B 1 57 ? -30.938 0.759 -8.611 1.00 36.49 335 CYS B N 1
ATOM 882 C CA . CYS B 1 57 ? -30.617 1.228 -9.949 1.00 37.01 335 CYS B CA 1
ATOM 883 C C . CYS B 1 57 ? -31.601 2.314 -10.364 1.00 42.41 335 CYS B C 1
ATOM 884 O O . CYS B 1 57 ? -32.812 2.119 -10.285 1.00 42.96 335 CYS B O 1
ATOM 887 N N . ILE B 1 58 ? -31.081 3.463 -10.781 1.00 43.39 336 ILE B N 1
ATOM 888 C CA . ILE B 1 58 ? -31.933 4.544 -11.257 1.00 45.16 336 ILE B CA 1
ATOM 889 C C . ILE B 1 58 ? -31.788 4.675 -12.771 1.00 47.72 336 ILE B C 1
ATOM 890 O O . ILE B 1 58 ? -30.831 5.277 -13.255 1.00 48.40 336 ILE B O 1
ATOM 895 N N . PRO B 1 59 ? -32.756 4.119 -13.519 1.00 48.81 337 PRO B N 1
ATOM 896 C CA . PRO B 1 59 ? -32.741 4.059 -14.988 1.00 51.10 337 PRO B CA 1
ATOM 897 C C . PRO B 1 59 ? -32.592 5.425 -15.648 1.00 55.42 337 PRO B C 1
ATOM 898 O O . PRO B 1 59 ? -33.160 6.408 -15.173 1.00 55.77 337 PRO B O 1
ATOM 902 N N . THR B 1 60 ? -31.825 5.477 -16.733 1.00 59.52 338 THR B N 1
ATOM 903 C CA . THR B 1 60 ? -31.614 6.720 -17.463 1.00 63.49 338 THR B CA 1
ATOM 904 C C . THR B 1 60 ? -32.348 6.692 -18.800 1.00 69.02 338 THR B C 1
ATOM 905 O O . THR B 1 60 ? -33.554 6.450 -18.853 1.00 70.40 338 THR B O 1
ATOM 909 N N . GLY C 1 1 ? -21.846 -1.901 8.824 1.00 94.39 279 GLY C N 1
ATOM 910 C CA . GLY C 1 1 ? -20.922 -0.910 9.344 1.00 98.53 279 GLY C CA 1
ATOM 911 C C . GLY C 1 1 ? -21.476 0.499 9.250 1.00 99.38 279 GLY C C 1
ATOM 912 O O . GLY C 1 1 ? -22.316 0.894 10.057 1.00 100.78 279 GLY C O 1
ATOM 913 N N . PRO C 1 2 ? -21.008 1.267 8.254 1.00 98.32 280 PRO C N 1
ATOM 914 C CA . PRO C 1 2 ? -21.458 2.645 8.014 1.00 95.88 280 PRO C CA 1
AT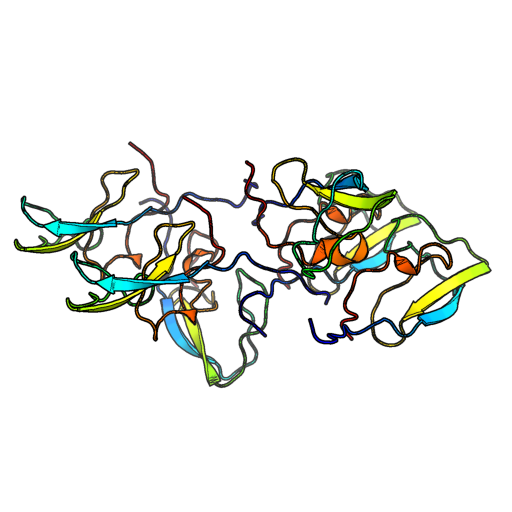OM 915 C C . PRO C 1 2 ? -22.899 2.703 7.516 1.00 90.07 280 PRO C C 1
ATOM 916 O O . PRO C 1 2 ? -23.597 1.690 7.487 1.00 87.05 280 PRO C O 1
ATOM 920 N N . LEU C 1 3 ? -23.331 3.896 7.128 1.00 88.24 281 LEU C N 1
ATOM 921 C CA . LEU C 1 3 ? -24.719 4.135 6.771 1.00 84.58 281 LEU C CA 1
ATOM 922 C C . LEU C 1 3 ? -25.024 3.646 5.358 1.00 82.81 281 LEU C C 1
ATOM 923 O O . LEU C 1 3 ? -26.182 3.415 5.009 1.00 80.29 281 LEU C O 1
ATOM 928 N N . GLY C 1 4 ? -23.980 3.466 4.555 1.00 84.72 282 GLY C N 1
ATOM 929 C CA . GLY C 1 4 ? -24.139 2.973 3.198 1.00 83.10 282 GLY C CA 1
ATOM 930 C C . GLY C 1 4 ? -23.846 1.497 3.006 1.00 79.70 282 GLY C C 1
ATOM 931 O O . GLY C 1 4 ? -23.325 1.092 1.966 1.00 78.75 282 GLY C O 1
ATOM 932 N N . SER C 1 5 ? -24.178 0.692 4.009 1.00 77.04 283 SER C N 1
ATOM 933 C CA A SER C 1 5 ? -24.010 -0.755 3.920 0.50 73.28 283 SER C CA 1
ATOM 934 C CA B SER C 1 5 ? -24.009 -0.753 3.913 0.50 73.27 283 SER C CA 1
ATOM 935 C C . SER C 1 5 ? -25.360 -1.439 3.737 1.00 69.62 283 SER C C 1
ATOM 936 O O . SER C 1 5 ? -26.387 -0.931 4.184 1.00 72.06 283 SER C O 1
ATOM 941 N N . MET C 1 6 ? -25.355 -2.589 3.072 1.00 62.74 284 MET C N 1
ATOM 942 C CA . MET C 1 6 ? -26.591 -3.309 2.795 1.00 57.92 284 MET C CA 1
ATOM 943 C C . MET C 1 6 ? -26.318 -4.807 2.702 1.00 56.46 284 MET C C 1
ATOM 944 O O . MET C 1 6 ? -25.274 -5.222 2.204 1.00 58.21 284 MET C O 1
ATOM 949 N N . ARG C 1 7 ? -27.245 -5.621 3.200 1.00 53.73 285 ARG C N 1
ATOM 950 C CA . ARG C 1 7 ? -27.052 -7.069 3.199 1.00 50.91 285 ARG C CA 1
ATOM 951 C C . ARG C 1 7 ? -27.186 -7.726 1.825 1.00 47.71 285 ARG C C 1
ATOM 952 O O . ARG C 1 7 ? -28.217 -7.602 1.164 1.00 47.73 285 ARG C O 1
ATOM 960 N N . LEU C 1 8 ? -26.135 -8.418 1.399 1.00 45.99 286 LEU C N 1
ATOM 961 C CA . LEU C 1 8 ? -26.196 -9.255 0.206 1.00 42.38 286 LEU C CA 1
ATOM 962 C C . LEU C 1 8 ? -26.461 -10.697 0.631 1.00 41.78 286 LEU C C 1
ATOM 963 O O . LEU C 1 8 ? -26.339 -11.031 1.811 1.00 42.84 286 LEU C O 1
ATOM 968 N N . HIS C 1 9 ? -26.828 -11.549 -0.320 1.00 37.81 287 HIS C N 1
ATOM 969 C CA . HIS C 1 9 ? -27.036 -12.958 -0.011 1.00 36.79 287 HIS C CA 1
ATOM 970 C C . HIS C 1 9 ? -25.705 -13.675 0.168 1.00 41.70 287 HIS C C 1
ATOM 971 O O . HIS C 1 9 ? -24.686 -13.271 -0.393 1.00 45.13 287 HIS C O 1
ATOM 978 N N . ASP C 1 10 ? -25.727 -14.744 0.956 1.00 43.88 288 ASP C N 1
ATOM 979 C CA . ASP C 1 10 ? -24.554 -15.578 1.166 1.00 45.17 288 ASP C CA 1
ATOM 980 C C . ASP C 1 10 ? -24.783 -16.932 0.508 1.00 45.06 288 ASP C C 1
ATOM 981 O O . ASP C 1 10 ? -25.190 -17.891 1.162 1.00 48.31 288 ASP C O 1
ATOM 986 N N . PHE C 1 11 ? -24.523 -17.002 -0.793 1.00 42.75 289 PHE C N 1
ATOM 987 C CA . PHE C 1 11 ? -24.842 -18.188 -1.578 1.00 40.91 289 PHE C CA 1
ATOM 988 C C . PHE C 1 11 ? -23.894 -19.357 -1.331 1.00 44.74 289 PHE C C 1
ATOM 989 O O . PHE C 1 11 ? -22.678 -19.182 -1.245 1.00 47.28 289 PHE C O 1
ATOM 997 N N . VAL C 1 12 ? -24.470 -20.549 -1.211 1.00 45.73 290 VAL C N 1
ATOM 998 C CA . VAL C 1 12 ? -23.692 -21.780 -1.160 1.00 47.09 290 VAL C CA 1
ATOM 999 C C . VAL C 1 12 ? -24.171 -22.736 -2.251 1.00 44.12 290 VAL C C 1
ATOM 1000 O O . VAL C 1 12 ? -25.360 -22.787 -2.569 1.00 40.35 290 VAL C O 1
ATOM 1004 N N . SER C 1 13 ? -23.236 -23.474 -2.837 1.00 46.68 291 SER C N 1
ATOM 1005 C CA . SER C 1 13 ? -23.561 -24.412 -3.903 1.00 48.03 291 SER C CA 1
ATOM 1006 C C . SER C 1 13 ? -24.259 -25.656 -3.365 1.00 47.79 291 SER C C 1
ATOM 1007 O O . SER C 1 13 ? -23.718 -26.362 -2.515 1.00 51.75 291 SER C O 1
ATOM 1010 N N . LYS C 1 14 ? -25.462 -25.920 -3.866 1.00 45.80 292 LYS C N 1
ATOM 1011 C CA . LYS C 1 14 ? -26.235 -27.083 -3.441 1.00 45.05 292 LYS C CA 1
ATOM 1012 C C . LYS C 1 14 ? -26.853 -27.831 -4.617 1.00 42.12 292 LYS C C 1
ATOM 1013 O O . LYS C 1 14 ? -27.418 -27.223 -5.525 1.00 40.46 292 LYS C O 1
ATOM 1019 N N . THR C 1 15 ? -26.736 -29.155 -4.595 1.00 44.11 293 THR C N 1
ATOM 1020 C CA . THR C 1 15 ? -27.357 -30.000 -5.607 1.00 44.46 293 THR C CA 1
ATOM 1021 C C . THR C 1 15 ? -28.835 -30.204 -5.285 1.00 44.49 293 THR C C 1
ATOM 1022 O O . THR C 1 15 ? -29.194 -30.517 -4.150 1.00 43.25 293 THR C O 1
ATOM 1026 N N . VAL C 1 16 ? -29.686 -30.026 -6.290 1.00 44.68 294 VAL C N 1
ATOM 1027 C CA . VAL C 1 16 ? -31.131 -30.115 -6.106 1.00 44.38 294 VAL C CA 1
ATOM 1028 C C . VAL C 1 16 ? -31.618 -31.555 -5.955 1.00 45.18 294 VAL C C 1
ATOM 1029 O O . VAL C 1 16 ? -31.413 -32.384 -6.841 1.00 45.44 294 VAL C O 1
ATOM 1033 N N . ILE C 1 17 ? -32.261 -31.842 -4.827 1.00 46.44 295 ILE C N 1
ATOM 1034 C CA . ILE C 1 17 ? -32.820 -33.166 -4.573 1.00 48.93 295 ILE C CA 1
ATOM 1035 C C . ILE C 1 17 ? -34.329 -33.116 -4.323 1.00 54.06 295 ILE C C 1
ATOM 1036 O O . ILE C 1 17 ? -35.042 -34.084 -4.582 1.00 59.15 295 ILE C O 1
ATOM 1041 N N . LYS C 1 18 ? -34.809 -31.982 -3.821 1.00 54.82 296 LYS C N 1
ATOM 1042 C CA . LYS C 1 18 ? -36.235 -31.777 -3.597 1.00 57.21 296 LYS C CA 1
ATOM 1043 C C . LYS C 1 18 ? -36.777 -30.844 -4.683 1.00 56.15 296 LYS C C 1
ATOM 1044 O O . LYS C 1 18 ? -35.996 -30.219 -5.399 1.00 53.44 296 LYS C O 1
ATOM 1050 N N . PRO C 1 19 ? -38.114 -30.743 -4.819 1.00 58.19 297 PRO C N 1
ATOM 1051 C CA . PRO C 1 19 ? -38.619 -29.790 -5.817 1.00 57.26 297 PRO C CA 1
ATOM 1052 C C . PRO C 1 19 ? -38.291 -28.349 -5.439 1.00 55.62 297 PRO C C 1
ATOM 1053 O O . PRO C 1 19 ? -38.699 -27.867 -4.380 1.00 54.96 297 PRO C O 1
ATOM 1057 N N . GLU C 1 20 ? -37.559 -27.672 -6.318 1.00 54.75 298 GLU C N 1
ATOM 1058 C CA . GLU C 1 20 ? -37.124 -26.302 -6.089 1.00 55.44 298 GLU C CA 1
ATOM 1059 C C . GLU C 1 20 ? -37.493 -25.429 -7.276 1.00 52.38 298 GLU C C 1
ATOM 1060 O O . GLU C 1 20 ? -37.405 -25.864 -8.422 1.00 51.61 298 GLU C O 1
ATOM 1066 N N . SER C 1 21 ? -37.896 -24.195 -7.002 1.00 50.19 299 SER C N 1
ATOM 1067 C CA . SER C 1 21 ? -38.152 -23.234 -8.065 1.00 50.81 299 SER C CA 1
ATOM 1068 C C . SER C 1 21 ? -37.205 -22.055 -7.896 1.00 51.07 299 SER C C 1
ATOM 1069 O O . SER C 1 21 ? -37.041 -21.539 -6.790 1.00 53.19 299 SER C O 1
ATOM 1072 N N . CYS C 1 22 ? -36.575 -21.637 -8.988 1.00 49.21 300 CYS C N 1
ATOM 1073 C CA . CYS C 1 22 ? -35.667 -20.498 -8.954 1.00 45.31 300 CYS C CA 1
ATOM 1074 C C . CYS C 1 22 ? -36.450 -19.226 -8.654 1.00 44.77 300 CYS C C 1
ATOM 1075 O O . CYS C 1 22 ? -37.443 -18.933 -9.312 1.00 47.58 300 CYS C O 1
ATOM 1078 N N . VAL C 1 23 ? -36.008 -18.475 -7.653 1.00 42.08 301 VAL C N 1
ATOM 1079 C CA . VAL C 1 23 ? -36.716 -17.259 -7.258 1.00 40.99 301 VAL C CA 1
ATOM 1080 C C . VAL C 1 23 ? -36.688 -16.147 -8.327 1.00 41.20 301 VAL C C 1
ATOM 1081 O O . VAL C 1 23 ? -37.729 -15.560 -8.621 1.00 41.36 301 VAL C O 1
ATOM 1085 N N . PRO C 1 24 ? -35.508 -15.854 -8.916 1.00 42.54 302 PRO C N 1
ATOM 1086 C CA . PRO C 1 24 ? -35.529 -14.811 -9.954 1.00 44.33 302 PRO C CA 1
ATOM 1087 C C . PRO C 1 24 ? -36.303 -15.162 -11.229 1.00 46.09 302 PRO C C 1
ATOM 1088 O O . PRO C 1 24 ? -37.082 -14.332 -11.699 1.00 49.70 302 PRO C O 1
ATOM 1092 N N . CYS C 1 25 ? -36.102 -16.354 -11.782 1.00 46.38 303 CYS C N 1
ATOM 1093 C CA . CYS C 1 25 ? -36.705 -16.677 -13.077 1.00 50.78 303 CYS C CA 1
ATOM 1094 C C . CYS C 1 25 ? -38.011 -17.468 -12.966 1.00 52.14 303 CYS C C 1
ATOM 1095 O O . CYS C 1 25 ? -38.756 -17.585 -13.939 1.00 55.53 303 CYS C O 1
ATOM 1098 N N . GLY C 1 26 ? -38.286 -18.007 -11.784 1.00 50.52 304 GLY C N 1
ATOM 1099 C CA . GLY C 1 26 ? -39.535 -18.707 -11.541 1.00 52.68 304 GLY C CA 1
ATOM 1100 C C . GLY C 1 26 ? -39.581 -20.141 -12.030 1.00 53.63 304 GLY C C 1
ATOM 1101 O O . GLY C 1 26 ? -40.502 -20.884 -11.689 1.00 54.40 304 GLY C O 1
ATOM 1102 N N . LYS C 1 27 ? -38.590 -20.541 -12.821 1.00 52.85 305 LYS C N 1
ATOM 1103 C CA . LYS C 1 27 ? -38.581 -21.884 -13.388 1.00 54.75 305 LYS C CA 1
ATOM 1104 C C . LYS C 1 27 ? -38.065 -22.914 -12.388 1.00 52.00 305 LYS C C 1
ATOM 1105 O O . LYS C 1 27 ? -37.355 -22.574 -11.444 1.00 50.74 305 LYS C O 1
ATOM 1111 N N . ARG C 1 28 ? -38.427 -24.172 -12.605 1.00 51.81 306 ARG C N 1
ATOM 1112 C CA . ARG C 1 28 ? -38.034 -25.245 -11.704 1.00 49.91 306 ARG C CA 1
ATOM 1113 C C . ARG C 1 28 ? -36.598 -25.693 -11.965 1.00 47.07 306 ARG C C 1
ATOM 1114 O O . ARG C 1 28 ? -36.204 -25.908 -13.112 1.00 46.58 306 ARG C O 1
ATOM 1122 N N . ILE C 1 29 ? -35.823 -25.835 -10.894 1.00 45.43 307 ILE C N 1
ATOM 1123 C CA . ILE C 1 29 ? -34.453 -26.325 -10.998 1.00 44.94 307 ILE C CA 1
ATOM 1124 C C . ILE C 1 29 ? -34.459 -27.845 -10.897 1.00 47.82 307 ILE C C 1
ATOM 1125 O O . ILE C 1 29 ? -34.800 -28.409 -9.858 1.00 51.26 307 ILE C O 1
ATOM 1130 N N . LYS C 1 30 ? -34.077 -28.500 -11.988 1.00 46.50 308 LYS C N 1
ATOM 1131 C CA . LYS C 1 30 ? -34.265 -29.938 -12.134 1.00 47.64 308 LYS C CA 1
ATOM 1132 C C . LYS C 1 30 ? -33.457 -30.761 -11.130 1.00 49.48 308 LYS C C 1
ATOM 1133 O O . LYS C 1 30 ? -32.498 -30.270 -10.537 1.00 50.66 308 LYS C O 1
ATOM 1139 N N . PHE C 1 31 ? -33.863 -32.015 -10.945 1.00 51.49 309 PHE C N 1
ATOM 1140 C CA . PHE C 1 31 ? -33.198 -32.924 -10.016 1.00 51.48 309 PHE C CA 1
ATOM 1141 C C . PHE C 1 31 ? -31.744 -33.178 -10.395 1.00 52.21 309 PHE C C 1
ATOM 1142 O O . PHE C 1 31 ? -31.433 -33.464 -11.552 1.00 52.93 309 PHE C O 1
ATOM 1150 N N . GLY C 1 32 ? -30.856 -33.079 -9.410 1.00 51.33 310 GLY C N 1
ATOM 1151 C CA . GLY C 1 32 ? -29.450 -33.367 -9.623 1.00 51.48 310 GLY C CA 1
ATOM 1152 C C . GLY C 1 32 ? -28.688 -32.160 -10.130 1.00 49.99 310 GLY C C 1
ATOM 1153 O O . GLY C 1 32 ? -27.458 -32.134 -10.104 1.00 50.36 310 GLY C O 1
ATOM 1154 N N . LYS C 1 33 ? -29.424 -31.156 -10.594 1.00 48.08 311 LYS C N 1
ATOM 1155 C CA . LYS C 1 33 ? -28.818 -29.943 -11.120 1.00 46.93 311 LYS C CA 1
ATOM 1156 C C . LYS C 1 33 ? -28.296 -29.064 -9.992 1.00 47.41 311 LYS C C 1
ATOM 1157 O O . LYS C 1 33 ? -28.727 -29.186 -8.846 1.00 48.29 311 LYS C O 1
ATOM 1163 N N . LEU C 1 34 ? -27.363 -28.180 -10.327 1.00 46.93 312 LEU C N 1
ATOM 1164 C CA . LEU C 1 34 ? -26.761 -27.289 -9.345 1.00 44.93 312 LEU C CA 1
ATOM 1165 C C . LEU C 1 34 ? -27.629 -26.066 -9.066 1.00 43.41 312 LEU C C 1
ATOM 1166 O O . LEU C 1 34 ? -28.224 -25.489 -9.977 1.00 41.76 312 LEU C O 1
ATOM 1171 N N . SER C 1 35 ? -27.700 -25.679 -7.797 1.00 43.96 313 SER C N 1
ATOM 1172 C CA . SER C 1 35 ? -28.437 -24.488 -7.400 1.00 43.10 313 SER C CA 1
ATOM 1173 C C . SER C 1 35 ? -27.652 -23.670 -6.384 1.00 43.33 313 SER C C 1
ATOM 1174 O O . SER C 1 35 ? -26.790 -24.196 -5.681 1.00 43.38 313 SER C O 1
ATOM 1177 N N . LEU C 1 36 ? -27.955 -22.379 -6.313 1.00 43.37 314 LEU C N 1
ATOM 1178 C CA . LEU C 1 36 ? -27.371 -21.519 -5.297 1.00 43.86 314 LEU C CA 1
ATOM 1179 C C . LEU C 1 36 ? -28.428 -21.280 -4.235 1.00 45.09 314 LEU C C 1
ATOM 1180 O O . LEU C 1 36 ? -29.545 -20.875 -4.545 1.00 44.84 314 LEU C O 1
ATOM 1185 N N . LYS C 1 37 ? -28.074 -21.529 -2.981 1.00 49.43 315 LYS C N 1
ATOM 1186 C CA . LYS C 1 37 ? -29.028 -21.397 -1.892 1.00 50.64 315 LYS C CA 1
ATOM 1187 C C . LYS C 1 37 ? -28.420 -20.513 -0.808 1.00 49.83 315 LYS C C 1
ATOM 1188 O O . LYS C 1 37 ? -27.256 -20.677 -0.448 1.00 51.31 315 LYS C O 1
ATOM 1194 N N . CYS C 1 38 ? -29.206 -19.573 -0.292 1.00 46.26 316 CYS C N 1
ATOM 1195 C CA . CYS C 1 38 ? -28.693 -18.623 0.687 1.00 43.30 316 CYS C CA 1
ATOM 1196 C C . CYS C 1 38 ? -28.680 -19.237 2.081 1.00 42.28 316 CYS C C 1
ATOM 1197 O O . CYS C 1 38 ? -29.617 -19.930 2.477 1.00 45.33 316 CYS C O 1
ATOM 1200 N N . ARG C 1 39 ? -27.610 -18.976 2.821 1.00 38.29 317 ARG C N 1
ATOM 1201 C CA A ARG C 1 39 ? -27.464 -19.502 4.172 0.50 39.32 317 ARG C CA 1
ATOM 1202 C CA B ARG C 1 39 ? -27.461 -19.508 4.169 0.50 39.32 317 ARG C CA 1
ATOM 1203 C C . ARG C 1 39 ? -28.281 -18.705 5.180 1.00 41.99 317 ARG C C 1
ATOM 1204 O O . ARG C 1 39 ? -28.637 -19.210 6.245 1.00 44.43 317 ARG C O 1
ATOM 1219 N N . ASP C 1 40 ? -28.593 -17.459 4.837 1.00 44.61 318 ASP C N 1
ATOM 1220 C CA . ASP C 1 40 ? -29.313 -16.587 5.758 1.00 44.24 318 ASP C CA 1
ATOM 1221 C C . ASP C 1 40 ? -30.822 -16.559 5.513 1.00 42.04 318 ASP C C 1
ATOM 1222 O O . ASP C 1 40 ? -31.602 -16.478 6.461 1.00 43.14 318 ASP C O 1
ATOM 1227 N N . CYS C 1 41 ? -31.235 -16.625 4.250 1.00 41.30 319 CYS C N 1
ATOM 1228 C CA . CYS C 1 41 ? -32.661 -16.612 3.926 1.00 41.25 319 CYS C CA 1
ATOM 1229 C C . CYS C 1 41 ? -33.057 -17.785 3.030 1.00 42.56 319 CYS C C 1
ATOM 1230 O O . CYS C 1 41 ? -32.253 -18.681 2.771 1.00 44.16 319 CYS C O 1
ATOM 1233 N N . ARG C 1 42 ? -34.302 -17.770 2.562 1.00 44.40 320 ARG C N 1
ATOM 1234 C CA . ARG C 1 42 ? -34.859 -18.887 1.804 1.00 45.47 320 ARG C CA 1
ATOM 1235 C C . ARG C 1 42 ? -34.589 -18.793 0.305 1.00 42.28 320 ARG C C 1
ATOM 1236 O O . ARG C 1 42 ? -35.009 -19.662 -0.457 1.00 43.20 320 ARG C O 1
ATOM 1244 N N . VAL C 1 43 ? -33.895 -17.742 -0.116 1.00 41.32 321 VAL C N 1
ATOM 1245 C CA . VAL C 1 43 ? -33.631 -17.527 -1.536 1.00 41.70 321 VAL C CA 1
ATOM 1246 C C . VAL C 1 43 ? -32.792 -18.638 -2.168 1.00 45.24 321 VAL C C 1
ATOM 1247 O O . VAL C 1 43 ? -31.696 -18.949 -1.704 1.00 47.49 321 VAL C O 1
ATOM 1251 N N . VAL C 1 44 ? -33.333 -19.236 -3.225 1.00 46.67 322 VAL C N 1
ATOM 1252 C CA . VAL C 1 44 ? -32.624 -20.243 -4.002 1.00 46.78 322 VAL C CA 1
ATOM 1253 C C . VAL C 1 44 ? -32.739 -19.881 -5.481 1.00 46.04 322 VAL C C 1
ATOM 1254 O O . VAL C 1 44 ? -33.765 -19.357 -5.917 1.00 46.80 322 VAL C O 1
ATOM 1258 N N . SER C 1 45 ? -31.686 -20.137 -6.252 1.00 44.11 323 SER C N 1
ATOM 1259 C CA . SER C 1 45 ? -31.688 -19.757 -7.660 1.00 41.97 323 SER C CA 1
ATOM 1260 C C . SER C 1 45 ? -30.739 -20.590 -8.510 1.00 39.31 323 SER C C 1
ATOM 1261 O O . SER C 1 45 ? -29.887 -21.309 -7.990 1.00 40.87 323 SER C O 1
ATOM 1264 N N . HIS C 1 46 ? -30.901 -20.486 -9.825 1.00 37.54 324 HIS C N 1
ATOM 1265 C CA . HIS C 1 46 ? -29.934 -21.044 -10.753 1.00 36.66 324 HIS C CA 1
ATOM 1266 C C . HIS C 1 46 ? -28.646 -20.259 -10.573 1.00 39.51 324 HIS C C 1
ATOM 1267 O O . 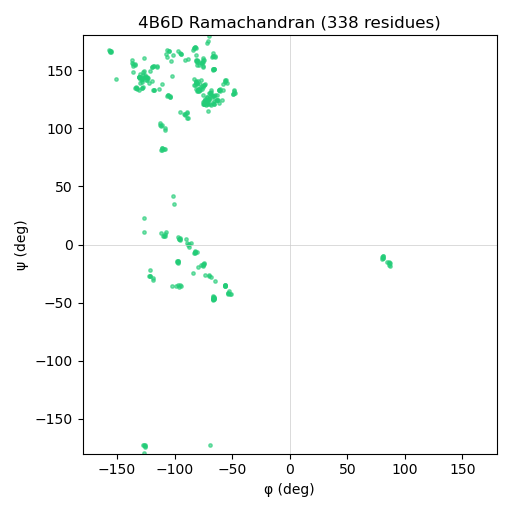HIS C 1 46 ? -28.684 -19.086 -10.200 1.00 39.44 324 HIS C O 1
ATOM 1274 N N . PRO C 1 47 ? -27.499 -20.904 -10.824 1.00 41.74 325 PRO C N 1
ATOM 1275 C CA . PRO C 1 47 ? -26.205 -20.214 -10.785 1.00 42.49 325 PRO C CA 1
ATOM 1276 C C . PRO C 1 47 ? -26.165 -19.007 -11.724 1.00 41.73 325 PRO C C 1
ATOM 1277 O O . PRO C 1 47 ? -25.543 -17.995 -11.402 1.00 39.83 325 PRO C O 1
ATOM 1281 N N . GLU C 1 48 ? -26.835 -19.119 -12.867 1.00 57.93 326 GLU C N 1
ATOM 1282 C CA . GLU C 1 48 ? -26.853 -18.058 -13.871 1.00 59.80 326 GLU C CA 1
ATOM 1283 C C . GLU C 1 48 ? -27.873 -16.958 -13.567 1.00 57.73 326 GLU C C 1
ATOM 1284 O O . GLU C 1 48 ? -27.933 -15.948 -14.269 1.00 58.99 326 GLU C O 1
ATOM 1290 N N . CYS C 1 49 ? -28.668 -17.158 -12.520 1.00 54.51 327 CYS C N 1
ATOM 1291 C CA . CYS C 1 49 ? -29.682 -16.185 -12.117 1.00 51.19 327 CYS C CA 1
ATOM 1292 C C . CYS C 1 49 ? -29.250 -15.468 -10.843 1.00 51.75 327 CYS C C 1
ATOM 1293 O O . CYS C 1 49 ? -30.039 -14.764 -10.214 1.00 52.36 327 CYS C O 1
ATOM 1296 N N . ARG C 1 50 ? -27.991 -15.673 -10.472 1.00 55.74 328 ARG C N 1
ATOM 1297 C CA . ARG C 1 50 ? -27.399 -15.104 -9.265 1.00 57.95 328 ARG C CA 1
ATOM 1298 C C . ARG C 1 50 ? -27.597 -13.597 -9.121 1.00 57.68 328 ARG C C 1
ATOM 1299 O O . ARG C 1 50 ? -27.898 -13.098 -8.037 1.00 56.07 328 ARG C O 1
ATOM 1307 N N . ASP C 1 51 ? -27.426 -12.880 -10.224 1.00 59.22 329 ASP C N 1
ATOM 1308 C CA . ASP C 1 51 ? -27.476 -11.423 -10.210 1.00 59.97 329 ASP C CA 1
ATOM 1309 C C . ASP C 1 51 ? -28.896 -10.877 -10.123 1.00 53.97 329 ASP C C 1
ATOM 1310 O O . ASP C 1 51 ? -29.101 -9.713 -9.781 1.00 52.31 329 ASP C O 1
ATOM 1315 N N . ARG C 1 52 ? -29.875 -11.722 -10.428 1.00 51.56 330 ARG C N 1
ATOM 1316 C CA . ARG C 1 52 ? -31.267 -11.289 -10.476 1.00 49.44 330 ARG C CA 1
ATOM 1317 C C . ARG C 1 52 ? -32.016 -11.558 -9.173 1.00 47.70 330 ARG C C 1
ATOM 1318 O O . ARG C 1 52 ? -33.221 -11.325 -9.083 1.00 47.48 330 ARG C O 1
ATOM 1326 N N . CYS C 1 53 ? -31.300 -12.047 -8.167 1.00 48.50 331 CYS C N 1
ATOM 1327 C CA . CYS C 1 53 ? -31.904 -12.321 -6.868 1.00 49.59 331 CYS C CA 1
ATOM 1328 C C . CYS C 1 53 ? -32.280 -11.036 -6.133 1.00 52.07 331 CYS C C 1
ATOM 1329 O O . CYS C 1 53 ? -31.469 -10.113 -6.037 1.00 54.64 331 CYS C O 1
ATOM 1332 N N . PRO C 1 54 ? -33.524 -10.971 -5.631 1.00 51.71 332 PRO C N 1
ATOM 1333 C CA . PRO C 1 54 ? -34.074 -9.835 -4.882 1.00 49.71 332 PRO C CA 1
ATOM 1334 C C . PRO C 1 54 ? -33.156 -9.367 -3.753 1.00 46.08 332 PRO C C 1
ATOM 1335 O O . PRO C 1 54 ? -32.723 -10.179 -2.936 1.00 44.88 332 PRO C O 1
ATOM 1339 N N . LEU C 1 55 ? -32.878 -8.068 -3.709 1.00 45.36 333 LEU C N 1
ATOM 1340 C CA . LEU C 1 55 ? -32.042 -7.486 -2.662 1.00 44.25 333 LEU C CA 1
ATOM 1341 C C . LEU C 1 55 ? -32.818 -6.443 -1.859 1.00 43.12 333 LEU C C 1
ATOM 1342 O O . LEU C 1 55 ? -33.749 -5.829 -2.380 1.00 43.96 333 LEU C O 1
ATOM 1347 N N . PRO C 1 56 ? -32.438 -6.232 -0.587 1.00 42.58 334 PRO C N 1
ATOM 1348 C CA . PRO C 1 56 ? -31.342 -6.890 0.134 1.00 42.16 334 PRO C CA 1
ATOM 1349 C C . PRO C 1 56 ? -31.748 -8.242 0.709 1.00 43.03 334 PRO C C 1
ATOM 1350 O O . PRO C 1 56 ? -32.930 -8.585 0.714 1.00 46.62 334 PRO C O 1
ATOM 1354 N N . CYS C 1 57 ? -30.766 -8.999 1.187 1.00 39.31 335 CYS C N 1
ATOM 1355 C CA . CYS C 1 57 ? -31.033 -10.267 1.851 1.00 39.56 335 CYS C CA 1
ATOM 1356 C C . CYS C 1 57 ? -31.675 -10.019 3.207 1.00 41.31 335 CYS C C 1
ATOM 1357 O O . CYS C 1 57 ? -31.142 -9.272 4.025 1.00 39.81 335 CYS C O 1
ATOM 1360 N N . ILE C 1 58 ? -32.842 -10.614 3.425 1.00 42.63 336 ILE C N 1
ATOM 1361 C CA . ILE C 1 58 ? -33.518 -10.507 4.709 1.00 35.15 336 ILE C CA 1
ATOM 1362 C C . ILE C 1 58 ? -33.516 -11.860 5.413 1.00 39.72 336 ILE C C 1
ATOM 1363 O O . ILE C 1 58 ? -34.301 -12.743 5.066 1.00 36.25 336 ILE C O 1
ATOM 1368 N N . PRO C 1 59 ? -32.619 -12.026 6.400 1.00 41.05 337 PRO C N 1
ATOM 1369 C CA . PRO C 1 59 ? -32.436 -13.281 7.140 1.00 41.79 337 PRO C CA 1
ATOM 1370 C C . PRO C 1 59 ? -33.728 -13.770 7.783 1.00 44.18 337 PRO C C 1
ATOM 1371 O O . PRO C 1 59 ? -34.513 -12.969 8.289 1.00 43.87 337 PRO C O 1
ATOM 1375 N N . THR C 1 60 ? -33.940 -15.081 7.755 1.00 46.10 338 THR C N 1
ATOM 1376 C CA . THR C 1 60 ? -35.141 -15.674 8.324 1.00 46.93 338 THR C CA 1
ATOM 1377 C C . THR C 1 60 ? -34.821 -16.428 9.609 1.00 52.56 338 THR C C 1
ATOM 1378 O O . THR C 1 60 ? -34.141 -15.905 10.493 1.00 54.28 338 THR C O 1
ATOM 1382 N N . GLY D 1 1 ? 16.271 -12.659 4.722 1.00 64.09 279 GLY D N 1
ATOM 1383 C CA . GLY D 1 1 ? 15.377 -11.916 3.853 1.00 64.63 279 GLY D CA 1
ATOM 1384 C C . GLY D 1 1 ? 16.112 -10.850 3.066 1.00 67.81 279 GLY D C 1
ATOM 1385 O O . GLY D 1 1 ? 16.903 -10.096 3.632 1.00 69.99 279 GLY D O 1
ATOM 1386 N N . PRO D 1 2 ? 15.855 -10.780 1.752 1.00 68.09 280 PRO D N 1
ATOM 1387 C CA . PRO D 1 2 ? 16.535 -9.782 0.913 1.00 69.38 280 PRO D CA 1
ATOM 1388 C C . PRO D 1 2 ? 16.076 -8.345 1.169 1.00 69.42 280 PRO D C 1
ATOM 1389 O O . PRO D 1 2 ? 15.150 -8.114 1.948 1.00 70.18 280 PRO D O 1
ATOM 1393 N N . LEU D 1 3 ? 16.729 -7.395 0.502 1.00 69.35 281 LEU D N 1
ATOM 1394 C CA . LEU D 1 3 ? 16.476 -5.970 0.710 1.00 68.25 281 LEU D CA 1
ATOM 1395 C C . LEU D 1 3 ? 15.373 -5.396 -0.176 1.00 66.18 281 LEU D C 1
ATOM 1396 O O . LEU D 1 3 ? 15.557 -5.244 -1.384 1.00 67.15 281 LEU D O 1
ATOM 1401 N N . GLY D 1 4 ? 14.233 -5.073 0.426 1.00 62.67 282 GLY D N 1
ATOM 1402 C CA . GLY D 1 4 ? 13.156 -4.417 -0.295 1.00 62.79 282 GLY D CA 1
ATOM 1403 C C . GLY D 1 4 ? 13.113 -2.934 0.018 1.00 62.55 282 GLY D C 1
ATOM 1404 O O . GLY D 1 4 ? 13.386 -2.528 1.147 1.00 62.96 282 GLY D O 1
ATOM 1405 N N . SER D 1 5 ? 12.762 -2.120 -0.972 1.00 62.62 283 SER D N 1
ATOM 1406 C CA . SER D 1 5 ? 12.753 -0.675 -0.781 1.00 65.11 283 SER D CA 1
ATOM 1407 C C . SER D 1 5 ? 11.421 -0.034 -1.162 1.00 62.81 283 SER D C 1
ATOM 1408 O O . SER D 1 5 ? 10.722 -0.503 -2.057 1.00 63.52 283 SER D O 1
ATOM 1411 N N . MET D 1 6 ? 11.090 1.052 -0.473 1.00 62.12 284 MET D N 1
ATOM 1412 C CA . MET D 1 6 ? 9.849 1.782 -0.707 1.00 61.05 284 MET D CA 1
ATOM 1413 C C . MET D 1 6 ? 10.174 3.216 -1.073 1.00 58.15 284 MET D C 1
ATOM 1414 O O . MET D 1 6 ? 11.176 3.766 -0.617 1.00 56.84 284 MET D O 1
ATOM 1419 N N . ARG D 1 7 ? 9.325 3.822 -1.895 1.00 58.06 285 ARG D N 1
ATOM 1420 C CA . ARG D 1 7 ? 9.557 5.191 -2.325 1.00 52.70 285 ARG D CA 1
ATOM 1421 C C . ARG D 1 7 ? 9.437 6.143 -1.149 1.00 51.61 285 ARG D C 1
ATOM 1422 O O . ARG D 1 7 ? 8.402 6.209 -0.488 1.00 53.78 285 ARG D O 1
ATOM 1430 N N . LEU D 1 8 ? 10.513 6.876 -0.892 1.00 52.01 286 LEU D N 1
ATOM 1431 C CA . LEU D 1 8 ? 10.524 7.887 0.152 1.00 54.84 286 LEU D CA 1
ATOM 1432 C C . LEU D 1 8 ? 10.198 9.253 -0.434 1.00 56.65 286 LEU D C 1
ATOM 1433 O O . LEU D 1 8 ? 10.256 9.450 -1.648 1.00 59.13 286 LEU D O 1
ATOM 1438 N N . HIS D 1 9 ? 9.856 10.194 0.435 1.00 53.39 287 HIS D N 1
ATOM 1439 C CA . HIS D 1 9 ? 9.554 11.547 0.001 1.00 56.62 287 HIS D CA 1
ATOM 1440 C C . HIS D 1 9 ? 10.826 12.315 -0.330 1.00 61.89 287 HIS D C 1
ATOM 1441 O O . HIS D 1 9 ? 11.907 11.996 0.166 1.00 66.48 287 HIS D O 1
ATOM 1448 N N . ASP D 1 10 ? 10.684 13.328 -1.176 1.00 60.34 288 ASP D N 1
ATOM 1449 C CA . ASP D 1 10 ? 11.796 14.194 -1.528 1.00 59.80 288 ASP D CA 1
ATOM 1450 C C . ASP D 1 10 ? 11.565 15.546 -0.871 1.00 57.24 288 ASP D C 1
ATOM 1451 O O . ASP D 1 10 ? 11.065 16.481 -1.496 1.00 58.98 288 ASP D O 1
ATOM 1456 N N . PHE D 1 11 ? 11.937 15.633 0.401 1.00 56.08 289 PHE D N 1
ATOM 1457 C CA . PHE D 1 11 ? 11.647 16.799 1.228 1.00 57.35 289 PHE D CA 1
ATOM 1458 C C . PHE D 1 11 ? 12.520 18.010 0.921 1.00 60.07 289 PHE D C 1
ATOM 1459 O O . PHE D 1 11 ? 13.729 17.890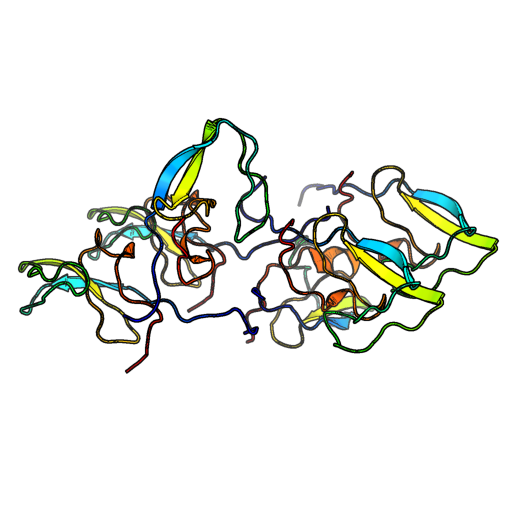 0.714 1.00 59.72 289 PHE D O 1
ATOM 1467 N N . VAL D 1 12 ? 11.889 19.179 0.891 1.00 60.92 290 VAL D N 1
ATOM 1468 C CA . VAL D 1 12 ? 12.610 20.439 0.789 1.00 61.13 290 VAL D CA 1
ATOM 1469 C C . VAL D 1 12 ? 12.231 21.350 1.953 1.00 59.07 290 VAL D C 1
ATOM 1470 O O . VAL D 1 12 ? 11.088 21.344 2.412 1.00 53.17 290 VAL D O 1
ATOM 1474 N N . SER D 1 13 ? 13.203 22.101 2.458 1.00 60.42 291 SER D N 1
ATOM 1475 C CA . SER D 1 13 ? 12.946 23.028 3.551 1.00 60.21 291 SER D CA 1
ATOM 1476 C C . SER D 1 13 ? 12.207 24.248 3.025 1.00 62.78 291 SER D C 1
ATOM 1477 O O . SER D 1 13 ? 12.687 24.929 2.119 1.00 67.50 291 SER D O 1
ATOM 1480 N N . LYS D 1 14 ? 11.040 24.523 3.594 1.00 60.29 292 LYS D N 1
ATOM 1481 C CA . LYS D 1 14 ? 10.247 25.669 3.175 1.00 62.58 292 LYS D CA 1
ATOM 1482 C C . LYS D 1 14 ? 9.759 26.463 4.375 1.00 62.08 292 LYS D C 1
ATOM 1483 O O . LYS D 1 14 ? 9.269 25.898 5.352 1.00 61.52 292 LYS D O 1
ATOM 1489 N N . THR D 1 15 ? 9.898 27.781 4.293 1.00 63.79 293 THR D N 1
ATOM 1490 C CA . THR D 1 15 ? 9.392 28.660 5.333 1.00 64.93 293 THR D CA 1
ATOM 1491 C C . THR D 1 15 ? 7.896 28.823 5.124 1.00 53.91 293 THR D C 1
ATOM 1492 O O . THR D 1 15 ? 7.442 29.057 4.005 1.00 55.66 293 THR D O 1
ATOM 1496 N N . VAL D 1 16 ? 7.130 28.689 6.199 1.00 58.18 294 VAL D N 1
ATOM 1497 C CA . VAL D 1 16 ? 5.679 28.729 6.093 1.00 57.94 294 VAL D CA 1
ATOM 1498 C C . VAL D 1 16 ? 5.144 30.139 5.862 1.00 58.35 294 VAL D C 1
ATOM 1499 O O . VAL D 1 16 ? 5.362 31.046 6.665 1.00 54.54 294 VAL D O 1
ATOM 1503 N N . ILE D 1 17 ? 4.444 30.299 4.746 1.00 59.61 295 ILE D N 1
ATOM 1504 C CA . ILE D 1 17 ? 3.810 31.557 4.376 1.00 61.21 295 ILE D CA 1
ATOM 1505 C C . ILE D 1 17 ? 2.304 31.351 4.203 1.00 61.96 295 ILE D C 1
ATOM 1506 O O . ILE D 1 17 ? 1.520 32.294 4.295 1.00 56.33 295 ILE D O 1
ATOM 1511 N N . LYS D 1 18 ? 1.917 30.103 3.954 1.00 62.87 296 LYS D N 1
ATOM 1512 C CA . LYS D 1 18 ? 0.517 29.729 3.791 1.00 60.92 296 LYS D CA 1
ATOM 1513 C C . LYS D 1 18 ? -0.016 29.083 5.067 1.00 60.89 296 LYS D C 1
ATOM 1514 O O . LYS D 1 18 ? 0.760 28.650 5.914 1.00 53.08 296 LYS D O 1
ATOM 1520 N N . PRO D 1 19 ? -1.351 29.008 5.212 1.00 62.26 297 PRO D N 1
ATOM 1521 C CA . PRO D 1 19 ? -1.876 28.240 6.347 1.00 61.27 297 PRO D CA 1
ATOM 1522 C C . PRO D 1 19 ? -1.586 26.764 6.107 1.00 58.33 297 PRO D C 1
ATOM 1523 O O . PRO D 1 19 ? -2.030 26.211 5.099 1.00 57.03 297 PRO D O 1
ATOM 1527 N N . GLU D 1 20 ? -0.851 26.132 7.015 1.00 57.26 298 GLU D N 1
ATOM 1528 C CA . GLU D 1 20 ? -0.444 24.751 6.809 1.00 57.58 298 GLU D CA 1
ATOM 1529 C C . GLU D 1 20 ? -0.776 23.847 7.984 1.00 55.71 298 GLU D C 1
ATOM 1530 O O . GLU D 1 20 ? -0.691 24.251 9.142 1.00 50.43 298 GLU D O 1
ATOM 1536 N N . SER D 1 21 ? -1.153 22.613 7.666 1.00 54.69 299 SER D N 1
ATOM 1537 C CA . SER D 1 21 ? -1.376 21.586 8.671 1.00 50.51 299 SER D CA 1
ATOM 1538 C C . SER D 1 21 ? -0.388 20.456 8.434 1.00 48.90 299 SER D C 1
ATOM 1539 O O . SER D 1 21 ? -0.213 20.009 7.301 1.00 50.39 299 SER D O 1
ATOM 1542 N N . CYS D 1 22 ? 0.270 20.007 9.497 1.00 49.13 300 CYS D N 1
ATOM 1543 C CA . CYS D 1 22 ? 1.198 18.889 9.397 1.00 47.87 300 CYS D CA 1
ATOM 1544 C C . CYS D 1 22 ? 0.417 17.614 9.105 1.00 49.22 300 CYS D C 1
ATOM 1545 O O . CYS D 1 22 ? -0.547 17.303 9.800 1.00 51.82 300 CYS D O 1
ATOM 1548 N N . VAL D 1 23 ? 0.821 16.877 8.078 1.00 46.88 301 VAL D N 1
ATOM 1549 C CA . VAL D 1 23 ? 0.096 15.664 7.701 1.00 60.89 301 VAL D CA 1
ATOM 1550 C C . VAL D 1 23 ? 0.160 14.545 8.761 1.00 46.05 301 VAL D C 1
ATOM 1551 O O . VAL D 1 23 ? -0.871 13.960 9.089 1.00 52.37 301 VAL D O 1
ATOM 1555 N N . PRO D 1 24 ? 1.357 14.247 9.306 1.00 45.89 302 PRO D N 1
ATOM 1556 C CA . PRO D 1 24 ? 1.357 13.207 10.346 1.00 45.60 302 PRO D CA 1
ATOM 1557 C C . PRO D 1 24 ? 0.611 13.579 11.631 1.00 50.99 302 PRO D C 1
ATOM 1558 O O . PRO D 1 24 ? -0.152 12.756 12.135 1.00 52.34 302 PRO D O 1
ATOM 1562 N N . CYS D 1 25 ? 0.822 14.784 12.154 1.00 50.12 303 CYS D N 1
ATOM 1563 C CA . CYS D 1 25 ? 0.261 15.131 13.461 1.00 50.96 303 CYS D CA 1
ATOM 1564 C C . CYS D 1 25 ? -1.048 15.920 13.408 1.00 53.91 303 CYS D C 1
ATOM 1565 O O . CYS D 1 25 ? -1.745 16.041 14.416 1.00 55.07 303 CYS D O 1
ATOM 1568 N N . GLY D 1 26 ? -1.377 16.469 12.245 1.00 54.42 304 GLY D N 1
ATOM 1569 C CA . GLY D 1 26 ? -2.632 17.184 12.088 1.00 56.01 304 GLY D CA 1
ATOM 1570 C C . GLY D 1 26 ? -2.586 18.599 12.632 1.00 59.08 304 GLY D C 1
ATOM 1571 O O . GLY D 1 26 ? -3.493 19.396 12.392 1.00 58.53 304 GLY D O 1
ATOM 1572 N N . LYS D 1 27 ? -1.521 18.909 13.365 1.00 61.35 305 LYS D N 1
ATOM 1573 C CA . LYS D 1 27 ? -1.369 20.212 13.997 1.00 61.60 305 LYS D CA 1
ATOM 1574 C C . LYS D 1 27 ? -0.858 21.302 13.065 1.00 58.85 305 LYS D C 1
ATOM 1575 O O . LYS D 1 27 ? -0.309 21.038 11.996 1.00 55.25 305 LYS D O 1
ATOM 1581 N N . ARG D 1 28 ? -1.052 22.532 13.518 1.00 65.38 306 ARG D N 1
ATOM 1582 C CA . ARG D 1 28 ? -0.740 23.737 12.772 1.00 65.15 306 ARG D CA 1
ATOM 1583 C C . ARG D 1 28 ? 0.750 24.070 12.712 1.00 59.78 306 ARG D C 1
ATOM 1584 O O . ARG D 1 28 ? 1.433 24.109 13.735 1.00 59.62 306 ARG D O 1
ATOM 1592 N N . ILE D 1 29 ? 1.244 24.302 11.499 1.00 56.42 307 ILE D N 1
ATOM 1593 C CA . ILE D 1 29 ? 2.607 24.774 11.294 1.00 57.21 307 ILE D CA 1
ATOM 1594 C C . ILE D 1 29 ? 2.612 26.300 11.153 1.00 56.94 307 ILE D C 1
ATOM 1595 O O . ILE D 1 29 ? 2.066 26.839 10.191 1.00 57.45 307 ILE D O 1
ATOM 1600 N N . LYS D 1 30 ? 3.223 26.989 12.114 1.00 56.23 308 LYS D N 1
ATOM 1601 C CA . LYS D 1 30 ? 3.137 28.453 12.207 1.00 57.07 308 LYS D CA 1
ATOM 1602 C C . LYS D 1 30 ? 3.813 29.261 11.111 1.00 53.37 308 LYS D C 1
ATOM 1603 O O . LYS D 1 30 ? 4.687 28.771 10.397 1.00 49.85 308 LYS D O 1
ATOM 1609 N N . PHE D 1 31 ? 3.393 30.520 11.011 1.00 54.67 309 PHE D N 1
ATOM 1610 C CA . PHE D 1 31 ? 3.968 31.467 10.071 1.00 53.11 309 PHE D CA 1
ATOM 1611 C C . PHE D 1 31 ? 5.449 31.640 10.378 1.00 51.76 309 PHE D C 1
ATOM 1612 O O . PHE D 1 31 ? 5.831 31.813 11.535 1.00 52.32 309 PHE D O 1
ATOM 1620 N N . GLY D 1 32 ? 6.282 31.570 9.345 1.00 51.07 310 GLY D N 1
ATOM 1621 C CA . GLY D 1 32 ? 7.705 31.810 9.507 1.00 50.74 310 GLY D CA 1
ATOM 1622 C C . GLY D 1 32 ? 8.487 30.587 9.950 1.00 51.54 310 GLY D C 1
ATOM 1623 O O . GLY D 1 32 ? 9.715 30.555 9.863 1.00 53.03 310 GLY D O 1
ATOM 1624 N N . LYS D 1 33 ? 7.767 29.576 10.423 1.00 50.92 311 LYS D N 1
ATOM 1625 C CA . LYS D 1 33 ? 8.375 28.344 10.900 1.00 50.54 311 LYS D CA 1
ATOM 1626 C C . LYS D 1 33 ? 8.851 27.524 9.713 1.00 48.53 311 LYS D C 1
ATOM 1627 O O . LYS D 1 33 ? 8.380 27.716 8.593 1.00 47.80 311 LYS D O 1
ATOM 1633 N N . LEU D 1 34 ? 9.789 26.617 9.952 1.00 49.48 312 LEU D N 1
ATOM 1634 C CA . LEU D 1 34 ? 10.269 25.749 8.888 1.00 49.69 312 LEU D CA 1
ATOM 1635 C C . LEU D 1 34 ? 9.321 24.577 8.688 1.00 51.00 312 LEU D C 1
ATOM 1636 O O . LEU D 1 34 ? 8.807 24.007 9.650 1.00 49.50 312 LEU D O 1
ATOM 1641 N N . SER D 1 35 ? 9.093 24.224 7.430 1.00 53.39 313 SER D N 1
ATOM 1642 C CA . SER D 1 35 ? 8.252 23.086 7.101 1.00 54.19 313 SER D CA 1
ATOM 1643 C C . SER D 1 35 ? 8.923 22.244 6.030 1.00 56.95 313 SER D C 1
ATOM 1644 O O . SER D 1 35 ? 9.732 22.744 5.249 1.00 60.59 313 SER D O 1
ATOM 1647 N N . LEU D 1 36 ? 8.583 20.963 5.996 1.00 55.02 314 LEU D N 1
ATOM 1648 C CA . LEU D 1 36 ? 9.107 20.074 4.974 1.00 53.87 314 LEU D CA 1
ATOM 1649 C C . LEU D 1 36 ? 8.037 19.756 3.940 1.00 53.06 314 LEU D C 1
ATOM 1650 O O . LEU D 1 36 ? 6.931 19.350 4.284 1.00 53.36 314 LEU D O 1
ATOM 1655 N N . LYS D 1 37 ? 8.376 19.950 2.671 1.00 53.34 315 LYS D N 1
ATOM 1656 C CA . LYS D 1 37 ? 7.446 19.711 1.577 1.00 51.87 315 LYS D CA 1
ATOM 1657 C C . LYS D 1 37 ? 8.086 18.805 0.534 1.00 52.31 315 L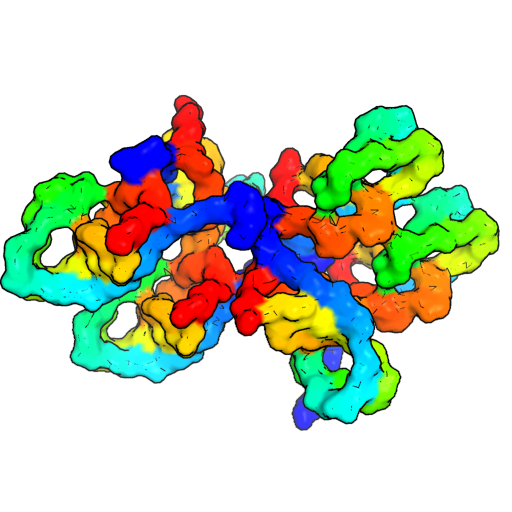YS D C 1
ATOM 1658 O O . LYS D 1 37 ? 9.242 18.994 0.158 1.00 53.12 315 LYS D O 1
ATOM 1664 N N . CYS D 1 38 ? 7.335 17.809 0.081 1.00 50.85 316 CYS D N 1
ATOM 1665 C CA . CYS D 1 38 ? 7.847 16.870 -0.903 1.00 53.05 316 CYS D CA 1
ATOM 1666 C C . CYS D 1 38 ? 7.677 17.478 -2.291 1.00 56.10 316 CYS D C 1
ATOM 1667 O O . CYS D 1 38 ? 6.638 18.067 -2.588 1.00 58.38 316 CYS D O 1
ATOM 1670 N N . ARG D 1 39 ? 8.689 17.342 -3.140 1.00 58.76 317 ARG D N 1
ATOM 1671 C CA . ARG D 1 39 ? 8.610 17.890 -4.490 1.00 64.23 317 ARG D CA 1
ATOM 1672 C C . ARG D 1 39 ? 7.615 17.102 -5.335 1.00 64.29 317 ARG D C 1
ATOM 1673 O O . ARG D 1 39 ? 7.036 17.633 -6.283 1.00 65.48 317 ARG D O 1
ATOM 1681 N N . ASP D 1 40 ? 7.413 15.838 -4.977 1.00 64.00 318 ASP D N 1
ATOM 1682 C CA . ASP D 1 40 ? 6.645 14.917 -5.806 1.00 65.41 318 ASP D CA 1
ATOM 1683 C C . ASP D 1 40 ? 5.177 14.811 -5.391 1.00 66.94 318 ASP D C 1
ATOM 1684 O O . ASP D 1 40 ? 4.302 14.643 -6.241 1.00 69.90 318 ASP D O 1
ATOM 1689 N N . CYS D 1 41 ? 4.904 14.907 -4.093 1.00 64.79 319 CYS D N 1
ATOM 1690 C CA . CYS D 1 41 ? 3.529 14.798 -3.611 1.00 61.63 319 CYS D CA 1
ATOM 1691 C C . CYS D 1 41 ? 3.099 15.987 -2.754 1.00 60.73 319 CYS D C 1
ATOM 1692 O O . CYS D 1 41 ? 3.831 16.966 -2.610 1.00 61.75 319 CYS D O 1
ATOM 1695 N N . ARG D 1 42 ? 1.905 15.877 -2.180 1.00 60.82 320 ARG D N 1
ATOM 1696 C CA . ARG D 1 42 ? 1.267 16.975 -1.464 1.00 59.59 320 ARG D CA 1
ATOM 1697 C C . ARG D 1 42 ? 1.660 17.009 0.012 1.00 55.97 320 ARG D C 1
ATOM 1698 O O . ARG D 1 42 ? 1.207 17.875 0.761 1.00 55.45 320 ARG D O 1
ATOM 1706 N N . VAL D 1 43 ? 2.494 16.060 0.425 1.00 54.54 321 VAL D N 1
ATOM 1707 C CA . VAL D 1 43 ? 2.890 15.926 1.827 1.00 53.91 321 VAL D CA 1
ATOM 1708 C C . VAL D 1 43 ? 3.675 17.112 2.388 1.00 52.46 321 VAL D C 1
ATOM 1709 O O . VAL D 1 43 ? 4.703 17.510 1.841 1.00 53.89 321 VAL D O 1
ATOM 1713 N N . VAL D 1 44 ? 3.167 17.674 3.480 1.00 52.47 322 VAL D N 1
ATOM 1714 C CA . VAL D 1 44 ? 3.866 18.724 4.209 1.00 51.83 322 VAL D CA 1
ATOM 1715 C C . VAL D 1 44 ? 3.862 18.357 5.694 1.00 52.48 322 VAL D C 1
ATOM 1716 O O . VAL D 1 44 ? 2.895 17.779 6.190 1.00 52.95 322 VAL D O 1
ATOM 1720 N N . SER D 1 45 ? 4.946 18.665 6.400 1.00 52.74 323 SER D N 1
ATOM 1721 C CA . SER D 1 45 ? 5.047 18.286 7.805 1.00 52.62 323 SER D CA 1
ATOM 1722 C C . SER D 1 45 ? 6.016 19.153 8.599 1.00 52.88 323 SER D C 1
ATOM 1723 O O . SER D 1 45 ? 6.805 19.906 8.029 1.00 52.12 323 SER D O 1
ATOM 1726 N N . HIS D 1 46 ? 5.940 19.042 9.922 1.00 54.14 324 HIS D N 1
ATOM 1727 C CA . HIS D 1 46 ? 6.941 19.632 10.796 1.00 54.28 324 HIS D CA 1
ATOM 1728 C C . HIS D 1 46 ? 8.250 18.895 10.559 1.00 54.15 324 HIS D C 1
ATOM 1729 O O . HIS D 1 46 ? 8.239 17.720 10.190 1.00 54.02 324 HIS D O 1
ATOM 1736 N N . PRO D 1 47 ? 9.385 19.582 10.757 1.00 53.44 325 PRO D N 1
ATOM 1737 C CA . PRO D 1 47 ? 10.695 18.928 10.673 1.00 55.77 325 PRO D CA 1
ATOM 1738 C C . PRO D 1 47 ? 10.793 17.742 11.631 1.00 57.77 325 PRO D C 1
ATOM 1739 O O . PRO D 1 47 ? 11.425 16.736 11.310 1.00 59.62 325 PRO D O 1
ATOM 1743 N N . GLU D 1 48 ? 10.163 17.870 12.794 1.00 57.75 326 GLU D N 1
ATOM 1744 C CA . GLU D 1 48 ? 10.198 16.830 13.817 1.00 61.18 326 GLU D CA 1
ATOM 1745 C C . GLU D 1 48 ? 9.177 15.712 13.580 1.00 60.54 326 GLU D C 1
ATOM 1746 O O . GLU D 1 48 ? 9.175 14.706 14.290 1.00 61.71 326 GLU D O 1
ATOM 1752 N N . CYS D 1 49 ? 8.317 15.889 12.581 1.00 58.57 327 CYS D N 1
ATOM 1753 C CA . CYS D 1 49 ? 7.304 14.886 12.259 1.00 56.01 327 CYS D CA 1
ATOM 1754 C C . CYS D 1 49 ? 7.627 14.182 10.944 1.00 55.06 327 CYS D C 1
ATOM 1755 O O . CYS D 1 49 ? 6.819 13.411 10.430 1.00 49.31 327 CYS D O 1
ATOM 1758 N N . ARG D 1 50 ? 8.809 14.463 10.405 1.00 57.18 328 ARG D N 1
ATOM 1759 C CA . ARG D 1 50 ? 9.241 13.927 9.113 1.00 57.65 328 ARG D CA 1
ATOM 1760 C C . ARG D 1 50 ? 9.166 12.404 8.984 1.00 60.08 328 ARG D C 1
ATOM 1761 O O . ARG D 1 50 ? 8.754 11.880 7.948 1.00 59.92 328 ARG D O 1
ATOM 1769 N N . ASP D 1 51 ? 9.562 11.698 10.035 1.00 61.57 329 ASP D N 1
ATOM 1770 C CA . ASP D 1 51 ? 9.629 10.242 9.985 1.00 64.16 329 ASP D CA 1
ATOM 1771 C C . ASP D 1 51 ? 8.251 9.592 10.051 1.00 62.79 329 ASP D C 1
ATOM 1772 O O . ASP D 1 51 ? 8.098 8.413 9.738 1.00 62.07 329 ASP D O 1
ATOM 1777 N N . ARG D 1 52 ? 7.252 10.365 10.460 1.00 63.49 330 ARG D N 1
ATOM 1778 C CA . ARG D 1 52 ? 5.904 9.841 10.632 1.00 63.39 330 ARG D CA 1
ATOM 1779 C C . ARG D 1 52 ? 5.046 10.086 9.394 1.00 49.80 330 ARG D C 1
ATOM 1780 O O . ARG D 1 52 ? 3.848 9.808 9.393 1.00 50.22 330 ARG D O 1
ATOM 1788 N N . CYS D 1 53 ? 5.665 10.618 8.345 1.00 48.55 331 CYS D N 1
ATOM 1789 C CA . CYS D 1 53 ? 4.964 10.883 7.094 1.00 58.00 331 CYS D CA 1
ATOM 1790 C C . CYS D 1 53 ? 4.585 9.596 6.372 1.00 58.62 331 CYS D C 1
ATOM 1791 O O . CYS D 1 53 ? 5.425 8.715 6.194 1.00 60.57 331 CYS D O 1
ATOM 1794 N N . PRO D 1 54 ? 3.313 9.493 5.954 1.00 57.50 332 PRO D N 1
ATOM 1795 C CA . PRO D 1 54 ? 2.755 8.336 5.246 1.00 58.11 332 PRO D CA 1
ATOM 1796 C C . PRO D 1 54 ? 3.624 7.867 4.080 1.00 47.89 332 PRO D C 1
ATOM 1797 O O . PRO D 1 54 ? 4.034 8.674 3.244 1.00 50.75 332 PRO D O 1
ATOM 1801 N N . LEU D 1 55 ? 3.895 6.567 4.040 1.00 49.38 333 LEU D N 1
ATOM 1802 C CA . LEU D 1 55 ? 4.683 5.957 2.975 1.00 50.04 333 LEU D CA 1
ATOM 1803 C C . LEU D 1 55 ? 3.837 4.926 2.228 1.00 50.89 333 LEU D C 1
ATOM 1804 O O . LEU D 1 55 ? 2.896 4.374 2.796 1.00 49.68 333 LEU D O 1
ATOM 1809 N N . PRO D 1 56 ? 4.160 4.663 0.949 1.00 51.99 334 PRO D N 1
ATOM 1810 C CA . PRO D 1 56 ? 5.250 5.255 0.167 1.00 52.55 334 PRO D CA 1
ATOM 1811 C C . PRO D 1 56 ? 4.846 6.594 -0.434 1.00 53.83 334 PRO D C 1
ATOM 1812 O O . PRO D 1 56 ? 3.668 6.950 -0.403 1.00 55.12 334 PRO D O 1
ATOM 1816 N N . CYS D 1 57 ? 5.815 7.326 -0.974 1.00 55.11 335 CYS D N 1
ATOM 1817 C CA . CYS D 1 57 ? 5.520 8.572 -1.666 1.00 57.47 335 CYS D CA 1
ATOM 1818 C C . CYS D 1 57 ? 4.844 8.285 -3.000 1.00 59.53 335 CYS D C 1
ATOM 1819 O O . CYS D 1 57 ? 5.407 7.602 -3.856 1.00 6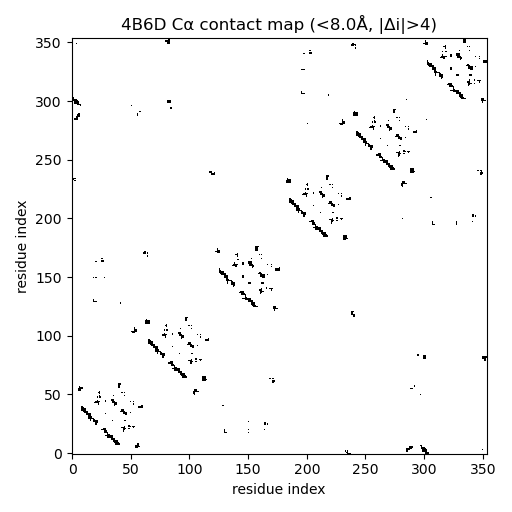0.34 335 CYS D O 1
ATOM 1822 N N . ILE D 1 58 ? 3.635 8.808 -3.170 1.00 62.24 336 ILE D N 1
ATOM 1823 C CA . ILE D 1 58 ? 2.904 8.662 -4.422 1.00 64.55 336 ILE D CA 1
ATOM 1824 C C . ILE D 1 58 ? 2.762 10.008 -5.127 1.00 62.98 336 ILE D C 1
ATOM 1825 O O . ILE D 1 58 ? 1.937 10.832 -4.732 1.00 59.99 336 ILE D O 1
ATOM 1830 N N . PRO D 1 59 ? 3.583 10.236 -6.165 1.00 65.44 337 PRO D N 1
ATOM 1831 C CA . PRO D 1 59 ? 3.602 11.494 -6.923 1.00 66.98 337 PRO D CA 1
ATOM 1832 C C . PRO D 1 59 ? 2.225 11.843 -7.480 1.00 69.65 337 PRO D C 1
ATOM 1833 O O . PRO D 1 59 ? 1.488 10.952 -7.905 1.00 69.97 337 PRO D O 1
ATOM 1837 N N . THR D 1 60 ? 1.884 13.127 -7.468 1.00 71.66 338 THR D N 1
ATOM 1838 C CA . THR D 1 60 ? 0.589 13.578 -7.962 1.00 73.84 338 THR D CA 1
ATOM 1839 C C . THR D 1 60 ? 0.742 14.297 -9.297 1.00 78.00 338 THR D C 1
ATOM 1840 O O . THR D 1 60 ? 1.662 14.011 -10.062 1.00 79.06 338 THR D O 1
ATOM 1844 N N . GLY E 1 4 ? -19.773 5.522 4.757 1.00 72.77 282 GLY E N 1
ATOM 1845 C CA . GLY E 1 4 ? -20.119 5.157 3.396 1.00 71.20 282 GLY E CA 1
ATOM 1846 C C . GLY E 1 4 ? -18.906 5.114 2.486 1.00 66.38 282 GLY E C 1
ATOM 1847 O O . GLY E 1 4 ? -18.297 6.146 2.208 1.00 66.32 282 GLY E O 1
ATOM 1848 N N . SER E 1 5 ? -18.555 3.920 2.016 1.00 63.14 283 SER E N 1
ATOM 1849 C CA . SER E 1 5 ? -19.320 2.715 2.316 1.00 61.19 283 SER E CA 1
ATOM 1850 C C . SER E 1 5 ? -18.444 1.611 2.893 1.00 56.24 283 SER E C 1
ATOM 1851 O O . SER E 1 5 ? -18.796 0.433 2.827 1.00 56.53 283 SER E O 1
ATOM 1854 N N . MET E 1 6 ? -17.307 1.991 3.462 1.00 53.49 284 MET E N 1
ATOM 1855 C CA . MET E 1 6 ? -16.395 1.015 4.038 1.00 51.15 284 MET E CA 1
ATOM 1856 C C . MET E 1 6 ? -16.174 1.345 5.502 1.00 50.63 284 MET E C 1
ATOM 1857 O O . MET E 1 6 ? -16.027 2.510 5.867 1.00 52.14 284 MET E O 1
ATOM 1862 N N . ARG E 1 7 ? -16.145 0.317 6.341 1.00 48.94 285 ARG E N 1
ATOM 1863 C CA . ARG E 1 7 ? -15.926 0.529 7.762 1.00 48.29 285 ARG E CA 1
ATOM 1864 C C . ARG E 1 7 ? -14.471 0.913 7.975 1.00 44.92 285 ARG E C 1
ATOM 1865 O O . ARG E 1 7 ? -13.564 0.204 7.538 1.00 42.08 285 ARG E O 1
ATOM 1873 N N . LEU E 1 8 ? -14.250 2.031 8.652 1.00 44.43 286 LEU E N 1
ATOM 1874 C CA . LEU E 1 8 ? -12.894 2.491 8.894 1.00 42.97 286 LEU E CA 1
ATOM 1875 C C . LEU E 1 8 ? -12.337 1.896 10.176 1.00 42.56 286 LEU E C 1
ATOM 1876 O O . LEU E 1 8 ? -13.085 1.436 11.041 1.00 42.63 286 LEU E O 1
ATOM 1881 N N . HIS E 1 9 ? -11.014 1.903 10.285 1.00 41.08 287 HIS E N 1
ATOM 1882 C CA . HIS E 1 9 ? -10.349 1.454 11.495 1.00 40.36 287 HIS E CA 1
ATOM 1883 C C . HIS E 1 9 ? -10.427 2.572 12.521 1.00 41.01 287 HIS E C 1
ATOM 1884 O O . HIS E 1 9 ? -10.538 3.743 12.160 1.00 41.50 287 HIS E O 1
ATOM 1891 N N . ASP E 1 10 ? -10.373 2.216 13.798 1.00 42.68 288 ASP E N 1
ATOM 1892 C CA . ASP E 1 10 ? -10.325 3.221 14.847 1.00 45.78 288 ASP E CA 1
ATOM 1893 C C . ASP E 1 10 ? -8.948 3.177 15.493 1.00 46.53 288 ASP E C 1
ATOM 1894 O O . ASP E 1 10 ? -8.765 2.575 16.551 1.00 47.19 288 ASP E O 1
ATOM 1899 N N . PHE E 1 11 ? -7.980 3.817 14.846 1.00 47.31 289 PHE E N 1
ATOM 1900 C CA . PHE E 1 11 ? -6.593 3.734 15.283 1.00 48.73 289 PHE E CA 1
ATOM 1901 C C . PHE E 1 11 ? -6.307 4.587 16.512 1.00 53.22 289 PHE E C 1
ATOM 1902 O O . PHE E 1 11 ? -6.714 5.747 16.593 1.00 53.96 289 PHE E O 1
ATOM 1910 N N . VAL E 1 12 ? -5.602 3.990 17.465 1.00 53.78 290 VAL E N 1
ATOM 1911 C CA . VAL E 1 12 ? -5.075 4.702 18.621 1.00 53.47 290 VAL E CA 1
ATOM 1912 C C . VAL E 1 12 ? -3.578 4.427 18.739 1.00 51.28 290 VAL E C 1
ATOM 1913 O O . VAL E 1 12 ? -3.115 3.337 18.405 1.00 48.85 290 VAL E O 1
ATOM 1917 N N . SER E 1 13 ? -2.824 5.415 19.206 1.00 52.82 291 SER E N 1
ATOM 1918 C CA . SER E 1 13 ? -1.376 5.279 19.325 1.00 54.12 291 SER E CA 1
ATOM 1919 C C . SER E 1 13 ? -0.983 4.312 20.437 1.00 56.81 291 SER E C 1
ATOM 1920 O O . SER E 1 13 ? -1.400 4.466 21.585 1.00 58.06 291 SER E O 1
ATOM 1923 N N . LYS E 1 14 ? -0.177 3.315 20.085 1.00 57.50 292 LYS E N 1
ATOM 1924 C CA . LYS E 1 14 ? 0.264 2.313 21.045 1.00 60.07 292 LYS E CA 1
ATOM 1925 C C . LYS E 1 14 ? 1.773 2.116 20.974 1.00 59.90 292 LYS E C 1
ATOM 1926 O O . LYS E 1 14 ? 2.340 1.976 19.891 1.00 58.94 292 LYS E O 1
ATOM 1932 N N . THR E 1 15 ? 2.421 2.105 22.134 1.00 61.70 293 THR E N 1
ATOM 1933 C CA . THR E 1 15 ? 3.850 1.827 22.207 1.00 65.52 293 THR E CA 1
ATOM 1934 C C . THR E 1 15 ? 4.084 0.318 22.168 1.00 68.62 293 THR E C 1
ATOM 1935 O O . THR E 1 15 ? 3.410 -0.443 22.863 1.00 69.59 293 THR E O 1
ATOM 1939 N N . VAL E 1 16 ? 5.043 -0.105 21.353 1.00 69.85 294 VAL E N 1
ATOM 1940 C CA . VAL E 1 16 ? 5.322 -1.523 21.148 1.00 71.23 294 VAL E CA 1
ATOM 1941 C C . VAL E 1 16 ? 6.003 -2.170 22.352 1.00 78.37 294 VAL E C 1
ATOM 1942 O O . VAL E 1 16 ? 7.076 -1.739 22.774 1.00 82.90 294 VAL E O 1
ATOM 1946 N N . ILE E 1 17 ? 5.374 -3.210 22.897 1.00 80.35 295 ILE E N 1
ATOM 1947 C CA . ILE E 1 17 ? 5.941 -3.937 24.029 1.00 85.17 295 ILE E CA 1
ATOM 1948 C C . ILE E 1 17 ? 6.195 -5.403 23.688 1.00 86.73 295 ILE E C 1
ATOM 1949 O O . ILE E 1 17 ? 7.116 -6.022 24.222 1.00 87.77 295 ILE E O 1
ATOM 1954 N N . LYS E 1 18 ? 5.376 -5.954 22.798 1.00 86.41 296 LYS E N 1
ATOM 1955 C CA . LYS E 1 18 ? 5.600 -7.301 22.291 1.00 86.84 296 LYS E CA 1
ATOM 1956 C C . LYS E 1 18 ? 6.086 -7.177 20.848 1.00 81.44 296 LYS E C 1
ATOM 1957 O O . LYS E 1 18 ? 5.968 -6.115 20.251 1.00 78.63 296 LYS E O 1
ATOM 1963 N N . PRO E 1 19 ? 6.662 -8.248 20.287 1.00 80.39 297 PRO E N 1
ATOM 1964 C CA . PRO E 1 19 ? 7.034 -8.166 18.869 1.00 77.09 297 PRO E CA 1
ATOM 1965 C C . PRO E 1 19 ? 5.830 -8.164 17.923 1.00 73.39 297 PRO E C 1
ATOM 1966 O O . PRO E 1 19 ? 5.042 -9.110 17.933 1.00 74.64 297 PRO E O 1
ATOM 1970 N N . GLU E 1 20 ? 5.701 -7.115 17.117 1.00 69.31 298 GLU E N 1
ATOM 1971 C CA . GLU E 1 20 ? 4.624 -7.018 16.133 1.00 65.45 298 GLU E CA 1
ATOM 1972 C C . GLU E 1 20 ? 5.214 -6.722 14.766 1.00 62.05 298 GLU E C 1
ATOM 1973 O O . GLU E 1 20 ? 6.252 -6.070 14.654 1.00 62.49 298 GLU E O 1
ATOM 1979 N N . SER E 1 21 ? 4.550 -7.213 13.728 1.00 59.06 299 SER E N 1
ATOM 1980 C CA . SER E 1 21 ? 4.944 -6.902 12.367 1.00 56.35 299 SER E CA 1
ATOM 1981 C C . SER E 1 21 ? 3.834 -6.072 11.741 1.00 54.25 299 SER E C 1
ATOM 1982 O O . SER E 1 21 ? 2.654 -6.396 11.872 1.00 57.95 299 SER E O 1
ATOM 1985 N N . CYS E 1 22 ? 4.223 -4.997 11.066 1.00 50.20 300 CYS E N 1
ATOM 1986 C CA . CYS E 1 22 ? 3.272 -4.097 10.430 1.00 48.56 300 CYS E CA 1
ATOM 1987 C C . CYS E 1 22 ? 2.525 -4.810 9.312 1.00 51.56 300 CYS E C 1
ATOM 1988 O O . CYS E 1 22 ? 3.135 -5.422 8.441 1.00 53.21 300 CYS E O 1
ATOM 1991 N N . VAL E 1 23 ? 1.200 -4.730 9.340 1.00 53.37 301 VAL E N 1
ATOM 1992 C CA . VAL E 1 23 ? 0.378 -5.429 8.354 1.00 55.44 301 VAL E CA 1
ATOM 1993 C C . VAL E 1 23 ? 0.552 -4.913 6.911 1.00 54.03 301 VAL E C 1
ATOM 1994 O O . VAL E 1 23 ? 0.704 -5.717 5.993 1.00 55.99 301 VAL E O 1
ATOM 1998 N N . PRO E 1 24 ? 0.530 -3.581 6.699 1.00 50.91 302 PRO E N 1
ATOM 1999 C CA . PRO E 1 24 ? 0.755 -3.137 5.314 1.00 50.39 302 PRO E CA 1
ATOM 2000 C C . PRO E 1 24 ? 2.159 -3.419 4.765 1.00 52.66 302 PRO E C 1
ATOM 2001 O O . PRO E 1 24 ? 2.272 -3.873 3.625 1.00 55.22 302 PRO E O 1
ATOM 2005 N N . CYS E 1 25 ? 3.205 -3.157 5.545 1.00 50.99 303 CYS E N 1
ATOM 2006 C CA . CYS E 1 25 ? 4.571 -3.259 5.025 1.00 49.07 303 CYS E CA 1
ATOM 2007 C C . CYS E 1 25 ? 5.265 -4.585 5.334 1.00 51.65 303 CYS E C 1
ATOM 2008 O O . CYS E 1 25 ? 6.288 -4.909 4.729 1.00 53.60 303 CYS E O 1
ATOM 2011 N N . GLY E 1 26 ? 4.714 -5.350 6.270 1.00 51.84 304 GLY E N 1
ATOM 2012 C CA . GLY E 1 26 ? 5.264 -6.654 6.596 1.00 51.90 304 GLY E CA 1
ATOM 2013 C C . GLY E 1 26 ? 6.456 -6.626 7.535 1.00 51.98 304 GLY E C 1
ATOM 2014 O O . GLY E 1 26 ? 6.880 -7.669 8.028 1.00 55.74 304 GLY E O 1
ATOM 2015 N N . LYS E 1 27 ? 6.994 -5.438 7.791 1.00 48.40 305 LYS E N 1
ATOM 2016 C CA . LYS E 1 27 ? 8.186 -5.307 8.624 1.00 46.99 305 LYS E CA 1
ATOM 2017 C C . LYS E 1 27 ? 7.860 -5.364 10.113 1.00 50.96 305 LYS E C 1
ATOM 2018 O O . LYS E 1 27 ? 6.736 -5.077 10.520 1.00 50.11 305 LYS E O 1
ATOM 2024 N N . ARG E 1 28 ? 8.857 -5.717 10.920 1.00 58.77 306 ARG E N 1
ATOM 2025 C CA . ARG E 1 28 ? 8.691 -5.803 12.367 1.00 66.24 306 ARG E CA 1
ATOM 2026 C C . ARG E 1 28 ? 8.756 -4.415 12.994 1.00 65.78 306 ARG E C 1
ATOM 2027 O O . ARG E 1 28 ? 9.649 -3.629 12.680 1.00 66.07 306 ARG E O 1
ATOM 2035 N N . ILE E 1 29 ? 7.809 -4.101 13.871 1.00 66.21 307 ILE E N 1
ATOM 2036 C CA . ILE E 1 29 ? 7.884 -2.847 14.609 1.00 67.25 307 ILE E CA 1
ATOM 2037 C C . ILE E 1 29 ? 8.616 -3.096 15.923 1.00 75.07 307 ILE E C 1
ATOM 2038 O O . ILE E 1 29 ? 8.118 -3.791 16.808 1.00 77.46 307 ILE E O 1
ATOM 2043 N N . LYS E 1 30 ? 9.808 -2.522 16.033 1.00 78.30 308 LYS E N 1
ATOM 2044 C CA . LYS E 1 30 ? 10.730 -2.819 17.124 1.00 83.67 308 LYS E CA 1
ATOM 2045 C C . LYS E 1 30 ? 10.238 -2.367 18.499 1.00 84.16 308 LYS E C 1
ATOM 2046 O O . LYS E 1 30 ? 9.300 -1.578 18.608 1.00 82.33 308 LYS E O 1
ATOM 2052 N N . PHE E 1 31 ? 10.881 -2.887 19.543 1.00 87.02 309 PHE E N 1
ATOM 2053 C CA . PHE E 1 31 ? 10.564 -2.529 20.923 1.00 88.74 309 PHE E CA 1
ATOM 2054 C C . PHE E 1 31 ? 10.706 -1.038 21.190 1.00 87.59 309 PHE E C 1
ATOM 2055 O O . PHE E 1 31 ? 11.705 -0.423 20.822 1.00 87.41 309 PHE E O 1
ATOM 2063 N N . GLY E 1 32 ? 9.697 -0.464 21.836 1.00 86.50 310 GLY E N 1
ATOM 2064 C CA . GLY E 1 32 ? 9.743 0.926 22.248 1.00 85.14 310 GLY E CA 1
ATOM 2065 C C . GLY E 1 32 ? 9.295 1.918 21.193 1.00 79.36 310 GLY E C 1
ATOM 2066 O O . GLY E 1 32 ? 8.986 3.066 21.513 1.00 80.14 310 GLY E O 1
ATOM 2067 N N . LYS E 1 33 ? 9.256 1.485 19.937 1.00 73.04 311 LYS E N 1
ATOM 2068 C CA . LYS E 1 33 ? 8.805 2.355 18.859 1.00 65.97 311 LYS E CA 1
ATOM 2069 C C . LYS E 1 33 ? 7.282 2.471 18.906 1.00 62.73 311 LYS E C 1
ATOM 2070 O O . LYS E 1 33 ? 6.605 1.604 19.457 1.00 62.46 311 LYS E O 1
ATOM 2076 N N . LEU E 1 34 ? 6.751 3.544 18.329 1.00 60.17 312 LEU E N 1
ATOM 2077 C CA . LEU E 1 34 ? 5.314 3.780 18.297 1.00 57.65 312 LEU E CA 1
ATOM 2078 C C . LEU E 1 34 ? 4.637 2.970 17.198 1.00 50.81 312 LEU E C 1
ATOM 2079 O O . LEU E 1 34 ? 5.182 2.805 16.106 1.00 45.89 312 LEU E O 1
ATOM 2084 N N . SER E 1 35 ? 3.453 2.450 17.502 1.00 51.06 313 SER E N 1
ATOM 2085 C CA . SER E 1 35 ? 2.653 1.738 16.515 1.00 49.44 313 SER E CA 1
ATOM 2086 C C . SER E 1 35 ? 1.195 2.169 16.614 1.00 49.29 313 SER E C 1
ATOM 2087 O O . SER E 1 35 ? 0.738 2.599 17.672 1.00 50.81 313 SER E O 1
ATOM 2090 N N . LEU E 1 36 ? 0.468 2.058 15.509 1.00 46.76 314 LEU E N 1
ATOM 2091 C CA . LEU E 1 36 ? -0.961 2.337 15.517 1.00 45.24 314 LEU E CA 1
ATOM 2092 C C . LEU E 1 36 ? -1.743 1.038 15.418 1.00 47.52 314 LEU E C 1
ATOM 2093 O O . LEU E 1 36 ? -1.503 0.227 14.525 1.00 47.77 314 LEU E O 1
ATOM 2098 N N . LYS E 1 37 ? -2.680 0.838 16.337 1.00 49.95 315 LYS E N 1
ATOM 2099 C CA . LYS E 1 37 ? -3.473 -0.383 16.341 1.00 53.17 315 LYS E CA 1
ATOM 2100 C C . LYS E 1 37 ? -4.956 -0.043 16.401 1.00 56.46 315 LYS E C 1
ATOM 2101 O O . LYS E 1 37 ? -5.365 0.889 17.095 1.00 58.01 315 LYS E O 1
ATOM 2107 N N . CYS E 1 38 ? -5.757 -0.804 15.667 1.00 57.69 316 CYS E N 1
ATOM 2108 C CA . CYS E 1 38 ? -7.186 -0.552 15.582 1.00 60.68 316 CYS E CA 1
ATOM 2109 C C . CYS E 1 38 ? -7.921 -1.023 16.831 1.00 70.48 316 CYS E C 1
ATOM 2110 O O . CYS E 1 38 ? -7.605 -2.065 17.402 1.00 69.88 316 CYS E O 1
ATOM 2113 N N . ARG E 1 39 ? -8.905 -0.227 17.237 1.00 85.35 317 ARG E N 1
ATOM 2114 C CA . ARG E 1 39 ? -9.731 -0.483 18.414 1.00 93.41 317 ARG E CA 1
ATOM 2115 C C . ARG E 1 39 ? -10.645 -1.693 18.216 1.00 91.87 317 ARG E C 1
ATOM 2116 O O . ARG E 1 39 ? -11.005 -2.386 19.172 1.00 93.47 317 ARG E O 1
ATOM 2124 N N . ASP E 1 40 ? -11.003 -1.952 16.964 1.00 84.67 318 ASP E N 1
ATOM 2125 C CA . ASP E 1 40 ? -12.012 -2.956 16.650 1.00 77.74 318 ASP E CA 1
ATOM 2126 C C . ASP E 1 40 ? -11.418 -4.301 16.236 1.00 67.42 318 ASP E C 1
ATOM 2127 O O . ASP E 1 40 ? -11.971 -5.353 16.551 1.00 64.78 318 ASP E O 1
ATOM 2132 N N . CYS E 1 41 ? -10.291 -4.263 15.531 1.00 62.45 319 CYS E N 1
ATOM 2133 C CA . CYS E 1 41 ? -9.659 -5.481 15.030 1.00 59.94 319 CYS E CA 1
ATOM 2134 C C . CYS E 1 41 ? -8.185 -5.625 15.418 1.00 62.02 319 CYS E C 1
ATOM 2135 O O . CYS E 1 41 ? -7.658 -4.837 16.204 1.00 61.61 319 CYS E O 1
ATOM 2138 N N . ARG E 1 42 ? -7.528 -6.638 14.860 1.00 65.12 320 ARG E N 1
ATOM 2139 C CA . ARG E 1 42 ? -6.136 -6.937 15.195 1.00 69.16 320 ARG E CA 1
ATOM 2140 C C . ARG E 1 42 ? -5.120 -6.149 14.383 1.00 66.87 320 ARG E C 1
ATOM 2141 O O . ARG E 1 42 ? -3.915 -6.342 14.554 1.00 69.72 320 ARG E O 1
ATOM 2149 N N . VAL E 1 43 ? -5.587 -5.276 13.498 1.00 60.24 321 VAL E N 1
ATOM 2150 C CA . VAL E 1 43 ? -4.666 -4.525 12.655 1.00 54.80 321 VAL E CA 1
ATOM 2151 C C . VAL E 1 43 ? -3.742 -3.642 13.485 1.00 53.22 321 VAL E C 1
ATOM 2152 O O . VAL E 1 43 ? -4.197 -2.796 14.254 1.00 54.95 321 VAL E O 1
ATOM 2156 N N . VAL E 1 44 ? -2.441 -3.857 13.326 1.00 51.19 322 VAL E N 1
ATOM 2157 C CA . VAL E 1 44 ? -1.434 -3.026 13.969 1.00 47.71 322 VAL E CA 1
ATOM 2158 C C . VAL E 1 44 ? -0.439 -2.614 12.892 1.00 46.81 322 VAL E C 1
ATOM 2159 O O . VAL E 1 44 ? -0.124 -3.400 11.998 1.00 45.22 322 VAL E O 1
ATOM 2163 N N . SER E 1 45 ? 0.047 -1.381 12.963 1.00 50.54 323 SER E N 1
ATOM 2164 C CA . SER E 1 45 ? 0.906 -0.870 11.904 1.00 52.36 323 SER E CA 1
ATOM 2165 C C . SER E 1 45 ? 1.811 0.279 12.331 1.00 54.42 323 SER E C 1
ATOM 2166 O O . SER E 1 45 ? 1.641 0.859 13.403 1.00 56.58 323 SER E O 1
ATOM 2169 N N . HIS E 1 46 ? 2.778 0.594 11.474 1.00 52.96 324 HIS E N 1
ATOM 2170 C CA . HIS E 1 46 ? 3.590 1.792 11.627 1.00 53.06 324 HIS E CA 1
ATOM 2171 C C . HIS E 1 46 ? 2.697 3.011 11.441 1.00 51.08 324 HIS E C 1
ATOM 2172 O O . HIS E 1 46 ? 1.695 2.942 10.729 1.00 49.10 324 HIS E O 1
ATOM 2179 N N . PRO E 1 47 ? 3.049 4.130 12.091 1.00 53.08 325 PRO E N 1
ATOM 2180 C CA . PRO E 1 47 ? 2.333 5.395 11.892 1.00 52.99 325 PRO E CA 1
ATOM 2181 C C . PRO E 1 47 ? 2.317 5.821 10.425 1.00 52.43 325 PRO E C 1
ATOM 2182 O O . PRO E 1 47 ? 1.325 6.381 9.957 1.00 51.08 325 PRO E O 1
ATOM 2186 N N . GLU E 1 48 ? 3.407 5.549 9.713 1.00 53.02 326 GLU E N 1
ATOM 2187 C CA . GLU E 1 48 ? 3.533 5.938 8.312 1.00 50.92 326 GLU E CA 1
ATOM 2188 C C . GLU E 1 48 ? 2.855 4.950 7.368 1.00 49.77 326 GLU E C 1
ATOM 2189 O O . GLU E 1 48 ? 2.761 5.193 6.165 1.00 49.22 326 GLU E O 1
ATOM 2195 N N . CYS E 1 49 ? 2.387 3.835 7.915 1.00 49.57 327 CYS E N 1
ATOM 2196 C CA . CYS E 1 49 ? 1.745 2.811 7.103 1.00 48.43 327 CYS E CA 1
ATOM 2197 C C . CYS E 1 49 ? 0.247 2.748 7.383 1.00 46.59 327 CYS E C 1
ATOM 2198 O O . CYS E 1 49 ? -0.448 1.861 6.890 1.00 42.83 327 CYS E O 1
ATOM 2201 N N . ARG E 1 50 ? -0.238 3.696 8.179 1.00 50.61 328 ARG E N 1
ATOM 2202 C CA . ARG E 1 50 ? -1.639 3.739 8.596 1.00 53.04 328 ARG E CA 1
ATOM 2203 C C . ARG E 1 50 ? -2.663 3.708 7.464 1.00 56.27 328 ARG E C 1
ATOM 2204 O O . ARG E 1 50 ? -3.670 3.006 7.545 1.00 56.36 328 ARG E O 1
ATOM 2212 N N . ASP E 1 51 ? -2.400 4.466 6.408 1.00 59.39 329 ASP E N 1
ATOM 2213 C CA . ASP E 1 51 ? -3.368 4.620 5.328 1.00 61.99 329 ASP E CA 1
ATOM 2214 C C . ASP E 1 51 ? -3.448 3.396 4.422 1.00 59.28 329 ASP E C 1
ATOM 2215 O O . ASP E 1 51 ? -4.406 3.237 3.666 1.00 58.36 329 ASP E O 1
ATOM 2220 N N . ARG E 1 52 ? -2.444 2.531 4.502 1.00 59.01 330 ARG E N 1
ATOM 2221 C CA . ARG E 1 52 ? -2.378 1.372 3.620 1.00 57.88 330 ARG E CA 1
ATOM 2222 C C . ARG E 1 52 ? -2.971 0.127 4.261 1.00 55.81 330 ARG E C 1
ATOM 2223 O O . ARG E 1 52 ? -2.935 -0.955 3.675 1.00 52.22 330 ARG E O 1
ATOM 2231 N N . CYS E 1 53 ? -3.517 0.279 5.462 1.00 57.33 331 CYS E N 1
ATOM 2232 C CA . CYS E 1 53 ? -4.126 -0.850 6.147 1.00 54.33 331 CYS E CA 1
ATOM 2233 C C . CYS E 1 53 ? -5.387 -1.268 5.406 1.00 51.08 331 CYS E C 1
ATOM 2234 O O . CYS E 1 53 ? -6.235 -0.430 5.099 1.00 51.73 331 CYS E O 1
ATOM 2237 N N . PRO E 1 54 ? -5.502 -2.570 5.106 1.00 48.44 332 PRO E N 1
ATOM 2238 C CA . PRO E 1 54 ? -6.629 -3.161 4.380 1.00 46.75 332 PRO E CA 1
ATOM 2239 C C . PRO E 1 54 ? -7.982 -2.718 4.928 1.00 48.11 332 PRO E C 1
ATOM 2240 O O . PRO E 1 54 ? -8.210 -2.752 6.137 1.00 51.51 332 PRO E O 1
ATOM 2244 N N . LEU E 1 55 ? -8.868 -2.303 4.029 1.00 45.35 333 LEU E N 1
ATOM 2245 C CA . LEU E 1 55 ? -10.215 -1.899 4.402 1.00 45.53 333 LEU E CA 1
ATOM 2246 C C . LEU E 1 55 ? -11.211 -2.863 3.768 1.00 45.58 333 LEU E C 1
ATOM 2247 O O . LEU E 1 55 ? -10.921 -3.459 2.731 1.00 44.65 333 LEU E O 1
ATOM 2252 N N . PRO E 1 56 ? -12.395 -3.021 4.386 1.00 46.86 334 PRO E N 1
ATOM 2253 C CA . PRO E 1 56 ? -12.867 -2.334 5.591 1.00 47.89 334 PRO E CA 1
ATOM 2254 C C . PRO E 1 56 ? -12.352 -2.974 6.870 1.00 48.12 334 PRO E C 1
ATOM 2255 O O . PRO E 1 56 ? -11.770 -4.058 6.843 1.00 50.67 334 PRO E O 1
ATOM 2259 N N . CYS E 1 57 ? -12.574 -2.289 7.984 1.00 45.83 335 CYS E N 1
ATOM 2260 C CA . CYS E 1 57 ? -12.251 -2.830 9.292 1.00 44.61 335 CYS E CA 1
ATOM 2261 C C . CYS E 1 57 ? -13.211 -3.961 9.627 1.00 43.53 335 CYS E C 1
ATOM 2262 O O . CYS E 1 57 ? -14.426 -3.783 9.577 1.00 45.30 335 CYS E O 1
ATOM 2265 N N . ILE E 1 58 ? -12.665 -5.128 9.947 1.00 43.90 336 ILE E N 1
ATOM 2266 C CA . ILE E 1 58 ? -13.490 -6.256 10.349 1.00 45.90 336 ILE E CA 1
ATOM 2267 C C . ILE E 1 58 ? -13.297 -6.491 11.841 1.00 49.86 336 ILE E C 1
ATOM 2268 O O . ILE E 1 58 ? -12.320 -7.120 12.247 1.00 53.57 336 ILE E O 1
ATOM 2273 N N . PRO E 1 59 ? -14.233 -5.984 12.661 1.00 49.11 337 PRO E N 1
ATOM 2274 C CA . PRO E 1 59 ? -14.116 -6.082 14.121 1.00 53.97 337 PRO E CA 1
ATOM 2275 C C . PRO E 1 59 ? -14.000 -7.525 14.591 1.00 60.62 337 PRO E C 1
ATOM 2276 O O . PRO E 1 59 ? -14.703 -8.399 14.085 1.00 57.11 337 PRO E O 1
ATOM 2280 N N . THR E 1 60 ? -13.118 -7.763 15.554 1.00 71.50 338 THR E N 1
ATOM 2281 C CA . THR E 1 60 ? -12.920 -9.101 16.093 1.00 74.01 338 THR E CA 1
ATOM 2282 C C . THR E 1 60 ? -13.448 -9.193 17.520 1.00 77.70 338 THR E C 1
ATOM 2283 O O . THR E 1 60 ? -14.154 -8.299 17.988 1.00 78.40 338 THR E O 1
ATOM 2287 N N . GLY F 1 1 ? -4.978 0.552 -10.435 1.00 98.38 279 GLY F N 1
ATOM 2288 C CA . GLY F 1 1 ? -3.798 -0.202 -10.814 1.00 102.66 279 GLY F CA 1
ATOM 2289 C C . GLY F 1 1 ? -3.884 -1.659 -10.400 1.00 102.59 279 GLY F C 1
ATOM 2290 O O . GLY F 1 1 ? -4.563 -2.453 -11.051 1.00 104.03 279 GLY F O 1
ATOM 2291 N N . PRO F 1 2 ? -3.195 -2.020 -9.307 1.00 100.55 280 PRO F N 1
ATOM 2292 C CA . PRO F 1 2 ? -3.225 -3.401 -8.807 1.00 99.17 280 PRO F CA 1
ATOM 2293 C C . PRO F 1 2 ? -4.589 -3.754 -8.221 1.00 93.56 280 PRO F C 1
ATOM 2294 O O . PRO F 1 2 ? -5.485 -2.910 -8.201 1.00 92.77 280 PRO F O 1
ATOM 2298 N N . LEU F 1 3 ? -4.740 -4.982 -7.741 1.00 89.94 281 LEU F N 1
ATOM 2299 C CA . LEU F 1 3 ? -6.040 -5.458 -7.283 1.00 84.21 281 LEU F CA 1
ATOM 2300 C C . LEU F 1 3 ? -6.346 -5.049 -5.843 1.00 80.74 281 LEU F C 1
ATOM 2301 O O . LEU F 1 3 ? -7.509 -4.966 -5.450 1.00 77.92 281 LEU F O 1
ATOM 2306 N N . GLY F 1 4 ? -5.303 -4.792 -5.061 1.00 81.17 282 GLY F N 1
ATOM 2307 C CA . GLY F 1 4 ? -5.479 -4.340 -3.693 1.00 78.48 282 GLY F CA 1
ATOM 2308 C C . GLY F 1 4 ? -5.284 -2.847 -3.516 1.00 76.63 282 GLY F C 1
ATOM 2309 O O . GLY F 1 4 ? -4.664 -2.405 -2.549 1.00 77.80 282 GLY F O 1
ATOM 2310 N N . SER F 1 5 ? -5.816 -2.064 -4.447 1.00 72.82 283 SER F N 1
ATOM 2311 C CA A SER F 1 5 ? -5.672 -0.615 -4.386 0.50 70.37 283 SER F CA 1
ATOM 2312 C CA B SER F 1 5 ? -5.673 -0.612 -4.398 0.50 70.39 283 SER F CA 1
ATOM 2313 C C . SER F 1 5 ? -7.021 0.082 -4.229 1.00 66.59 283 SER F C 1
ATOM 2314 O O . SER F 1 5 ? -7.932 -0.111 -5.033 1.00 66.83 283 SER F O 1
ATOM 2319 N N . MET F 1 6 ? -7.137 0.889 -3.179 1.00 63.06 284 MET F N 1
ATOM 2320 C CA . MET F 1 6 ? -8.350 1.650 -2.921 1.00 59.04 284 MET F CA 1
ATOM 2321 C C . MET F 1 6 ? -8.002 3.132 -2.831 1.00 58.30 284 MET F C 1
ATOM 2322 O O . MET F 1 6 ? -6.935 3.497 -2.352 1.00 58.60 284 MET F O 1
ATOM 2327 N N . ARG F 1 7 ? -8.887 3.984 -3.332 1.00 58.18 285 ARG F N 1
ATOM 2328 C CA . ARG F 1 7 ? -8.641 5.420 -3.325 1.00 55.41 285 ARG F CA 1
ATOM 2329 C C . ARG F 1 7 ? -8.766 6.139 -1.986 1.00 52.16 285 ARG F C 1
ATOM 2330 O O . ARG F 1 7 ? -9.791 6.052 -1.310 1.00 49.32 285 ARG F O 1
ATOM 2338 N N . LEU F 1 8 ? -7.706 6.845 -1.613 1.00 49.55 286 LEU F N 1
ATOM 2339 C CA . LEU F 1 8 ? -7.742 7.744 -0.469 1.00 53.59 286 LEU F CA 1
A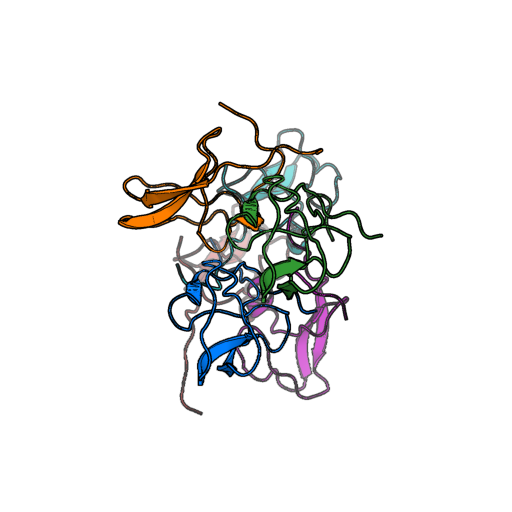TOM 2340 C C . LEU F 1 8 ? -8.042 9.154 -0.967 1.00 53.80 286 LEU F C 1
ATOM 2341 O O . LEU F 1 8 ? -7.932 9.433 -2.162 1.00 54.64 286 LEU F O 1
ATOM 2346 N N . HIS F 1 9 ? -8.413 10.045 -0.056 1.00 51.52 287 HIS F N 1
ATOM 2347 C CA . HIS F 1 9 ? -8.659 11.426 -0.439 1.00 55.20 287 HIS F CA 1
ATOM 2348 C C . HIS F 1 9 ? -7.333 12.131 -0.676 1.00 59.78 287 HIS F C 1
ATOM 2349 O O . HIS F 1 9 ? -6.309 11.758 -0.103 1.00 61.79 287 HIS F O 1
ATOM 2356 N N . ASP F 1 10 ? -7.358 13.151 -1.525 1.00 60.96 288 ASP F N 1
ATOM 2357 C CA . ASP F 1 10 ? -6.175 13.957 -1.774 1.00 62.59 288 ASP F CA 1
ATOM 2358 C C . ASP F 1 10 ? -6.404 15.340 -1.183 1.00 60.37 288 ASP F C 1
ATOM 2359 O O . ASP F 1 10 ? -6.798 16.271 -1.884 1.00 62.44 288 ASP F O 1
ATOM 2364 N N . PHE F 1 11 ? -6.150 15.463 0.116 1.00 58.39 289 PHE F N 1
ATOM 2365 C CA . PHE F 1 11 ? -6.481 16.669 0.866 1.00 56.78 289 PHE F CA 1
ATOM 2366 C C . PHE F 1 11 ? -5.562 17.852 0.583 1.00 55.07 289 PHE F C 1
ATOM 2367 O O . PHE F 1 11 ? -4.343 17.706 0.482 1.00 55.12 289 PHE F O 1
ATOM 2375 N N . VAL F 1 12 ? -6.172 19.025 0.456 1.00 54.92 290 VAL F N 1
ATOM 2376 C CA . VAL F 1 12 ? -5.432 20.275 0.367 1.00 54.85 290 VAL F CA 1
ATOM 2377 C C . VAL F 1 12 ? -5.913 21.213 1.479 1.00 52.24 290 VAL F C 1
ATOM 2378 O O . VAL F 1 12 ? -7.103 21.248 1.799 1.00 49.17 290 VAL F O 1
ATOM 2382 N N . SER F 1 13 ? -4.984 21.954 2.079 1.00 55.46 291 SER F N 1
ATOM 2383 C CA . SER F 1 13 ? -5.322 22.874 3.161 1.00 54.69 291 SER F CA 1
ATOM 2384 C C . SER F 1 13 ? -6.032 24.112 2.629 1.00 53.98 291 SER F C 1
ATOM 2385 O O . SER F 1 13 ? -5.515 24.806 1.755 1.00 59.30 291 SER F O 1
ATOM 2388 N N . LYS F 1 14 ? -7.221 24.380 3.160 1.00 48.50 292 LYS F N 1
ATOM 2389 C CA . LYS F 1 14 ? -8.004 25.535 2.742 1.00 49.15 292 LYS F CA 1
ATOM 2390 C C . LYS F 1 14 ? -8.546 26.306 3.940 1.00 50.02 292 LYS F C 1
ATOM 2391 O O . LYS F 1 14 ? -9.052 25.716 4.893 1.00 51.80 292 LYS F O 1
ATOM 2397 N N . THR F 1 15 ? -8.425 27.629 3.889 1.00 52.06 293 THR F N 1
ATOM 2398 C CA . THR F 1 15 ? -8.985 28.489 4.924 1.00 51.71 293 THR F CA 1
ATOM 2399 C C . THR F 1 15 ? -10.478 28.673 4.678 1.00 50.61 293 THR F C 1
ATOM 2400 O O . THR F 1 15 ? -10.898 28.953 3.556 1.00 48.91 293 THR F O 1
ATOM 2404 N N . VAL F 1 16 ? -11.275 28.509 5.729 1.00 49.98 294 VAL F N 1
ATOM 2405 C CA . VAL F 1 16 ? -12.728 28.573 5.604 1.00 50.72 294 VAL F CA 1
ATOM 2406 C C . VAL F 1 16 ? -13.246 29.997 5.428 1.00 52.35 294 VAL F C 1
ATOM 2407 O O . VAL F 1 16 ? -13.032 30.860 6.279 1.00 50.55 294 VAL F O 1
ATOM 2411 N N . ILE F 1 17 ? -13.927 30.230 4.312 1.00 54.86 295 ILE F N 1
ATOM 2412 C CA . ILE F 1 17 ? -14.531 31.526 4.028 1.00 55.84 295 ILE F CA 1
ATOM 2413 C C . ILE F 1 17 ? -16.041 31.411 3.797 1.00 56.73 295 ILE F C 1
ATOM 2414 O O . ILE F 1 17 ? -16.787 32.356 4.036 1.00 57.22 295 ILE F O 1
ATOM 2419 N N . LYS F 1 18 ? -16.487 30.246 3.340 1.00 58.85 296 LYS F N 1
ATOM 2420 C CA . LYS F 1 18 ? -17.911 29.993 3.150 1.00 59.81 296 LYS F CA 1
ATOM 2421 C C . LYS F 1 18 ? -18.413 29.081 4.275 1.00 57.09 296 LYS F C 1
ATOM 2422 O O . LYS F 1 18 ? -17.607 28.497 4.999 1.00 52.93 296 LYS F O 1
ATOM 2428 N N . PRO F 1 19 ? -19.743 28.955 4.434 1.00 59.44 297 PRO F N 1
ATOM 2429 C CA . PRO F 1 19 ? -20.220 28.030 5.471 1.00 59.19 297 PRO F CA 1
ATOM 2430 C C . PRO F 1 19 ? -19.864 26.582 5.145 1.00 56.85 297 PRO F C 1
ATOM 2431 O O . PRO F 1 19 ? -20.269 26.054 4.107 1.00 52.64 297 PRO F O 1
ATOM 2435 N N . GLU F 1 20 ? -19.111 25.950 6.041 1.00 53.92 298 GLU F N 1
ATOM 2436 C CA . GLU F 1 20 ? -18.636 24.589 5.841 1.00 54.54 298 GLU F CA 1
ATOM 2437 C C . GLU F 1 20 ? -18.955 23.705 7.033 1.00 53.29 298 GLU F C 1
ATOM 2438 O O . GLU F 1 20 ? -18.884 24.143 8.179 1.00 50.69 298 GLU F O 1
ATOM 2444 N N . SER F 1 21 ? -19.295 22.453 6.751 1.00 54.46 299 SER F N 1
ATOM 2445 C CA . SER F 1 21 ? -19.512 21.462 7.795 1.00 55.03 299 SER F CA 1
ATOM 2446 C C . SER F 1 21 ? -18.506 20.332 7.638 1.00 53.23 299 SER F C 1
ATOM 2447 O O . SER F 1 21 ? -18.296 19.836 6.532 1.00 55.52 299 SER F O 1
ATOM 2450 N N . CYS F 1 22 ? -17.873 19.937 8.737 1.00 50.39 300 CYS F N 1
ATOM 2451 C CA . CYS F 1 22 ? -16.951 18.810 8.702 1.00 48.47 300 CYS F CA 1
ATOM 2452 C C . CYS F 1 22 ? -17.747 17.542 8.434 1.00 48.66 300 CYS F C 1
ATOM 2453 O O . CYS F 1 22 ? -18.717 17.256 9.132 1.00 48.79 300 CYS F O 1
ATOM 2456 N N . VAL F 1 23 ? -17.344 16.782 7.425 1.00 49.13 301 VAL F N 1
ATOM 2457 C CA . VAL F 1 23 ? -18.079 15.571 7.069 1.00 49.50 301 VAL F CA 1
ATOM 2458 C C . VAL F 1 23 ? -18.010 14.472 8.148 1.00 48.92 301 VAL F C 1
ATOM 2459 O O . VAL F 1 23 ? -19.040 13.895 8.495 1.00 51.58 301 VAL F O 1
ATOM 2463 N N . PRO F 1 24 ? -16.808 14.179 8.687 1.00 46.83 302 PRO F N 1
ATOM 2464 C CA . PRO F 1 24 ? -16.801 13.155 9.742 1.00 47.15 302 PRO F CA 1
ATOM 2465 C C . PRO F 1 24 ? -17.527 13.544 11.034 1.00 47.84 302 PRO F C 1
ATOM 2466 O O . PRO F 1 24 ? -18.292 12.732 11.551 1.00 49.18 302 PRO F O 1
ATOM 2470 N N . CYS F 1 25 ? -17.304 14.749 11.549 1.00 47.75 303 CYS F N 1
ATOM 2471 C CA . CYS F 1 25 ? -17.854 15.102 12.860 1.00 52.46 303 CYS F CA 1
ATOM 2472 C C . CYS F 1 25 ? -19.167 15.884 12.803 1.00 55.96 303 CYS F C 1
ATOM 2473 O O . CYS F 1 25 ? -19.859 16.016 13.812 1.00 58.00 303 CYS F O 1
ATOM 2476 N N . GLY F 1 26 ? -19.508 16.405 11.630 1.00 55.33 304 GLY F N 1
ATOM 2477 C CA . GLY F 1 26 ? -20.774 17.097 11.462 1.00 57.90 304 GLY F CA 1
ATOM 2478 C C . GLY F 1 26 ? -20.787 18.534 11.947 1.00 60.64 304 GLY F C 1
ATOM 2479 O O . GLY F 1 26 ? -21.739 19.271 11.685 1.00 63.45 304 GLY F O 1
ATOM 2480 N N . LYS F 1 27 ? -19.736 18.936 12.652 1.00 59.48 305 LYS F N 1
ATOM 2481 C CA . LYS F 1 27 ? -19.667 20.279 13.214 1.00 58.88 305 LYS F CA 1
ATOM 2482 C C . LYS F 1 27 ? -19.238 21.298 12.166 1.00 54.27 305 LYS F C 1
ATOM 2483 O O . LYS F 1 27 ? -18.614 20.945 11.168 1.00 51.33 305 LYS F O 1
ATOM 2489 N N . ARG F 1 28 ? -19.574 22.561 12.401 1.00 55.78 306 ARG F N 1
ATOM 2490 C CA . ARG F 1 28 ? -19.224 23.629 11.476 1.00 55.67 306 ARG F CA 1
ATOM 2491 C C . ARG F 1 28 ? -17.772 24.051 11.666 1.00 54.72 306 ARG F C 1
ATOM 2492 O O . ARG F 1 28 ? -17.312 24.241 12.792 1.00 56.27 306 ARG F O 1
ATOM 2500 N N . ILE F 1 29 ? -17.053 24.188 10.558 1.00 53.22 307 ILE F N 1
ATOM 2501 C CA . ILE F 1 29 ? -15.683 24.674 10.597 1.00 52.27 307 ILE F CA 1
ATOM 2502 C C . ILE F 1 29 ? -15.708 26.192 10.480 1.00 56.06 307 ILE F C 1
ATOM 2503 O O . ILE F 1 29 ? -16.089 26.741 9.445 1.00 59.85 307 ILE F O 1
ATOM 2508 N N . LYS F 1 30 ? -15.303 26.864 11.551 1.00 54.83 308 LYS F N 1
ATOM 2509 C CA . LYS F 1 30 ? -15.499 28.303 11.684 1.00 56.12 308 LYS F CA 1
ATOM 2510 C C . LYS F 1 30 ? -14.721 29.115 10.652 1.00 48.51 308 LYS F C 1
ATOM 2511 O O . LYS F 1 30 ? -13.782 28.617 10.034 1.00 51.12 308 LYS F O 1
ATOM 2517 N N . PHE F 1 31 ? -15.130 30.367 10.470 1.00 55.45 309 PHE F N 1
ATOM 2518 C CA . PHE F 1 31 ? -14.490 31.273 9.519 1.00 54.23 309 PHE F CA 1
ATOM 2519 C C . PHE F 1 31 ? -13.025 31.525 9.856 1.00 53.02 309 PHE F C 1
ATOM 2520 O O . PHE F 1 31 ? -12.679 31.799 11.005 1.00 49.25 309 PHE F O 1
ATOM 2528 N N . GLY F 1 32 ? -12.168 31.429 8.844 1.00 52.28 310 GLY F N 1
ATOM 2529 C CA . GLY F 1 32 ? -10.758 31.728 9.007 1.00 52.25 310 GLY F CA 1
ATOM 2530 C C . GLY F 1 32 ? -9.952 30.543 9.499 1.00 51.82 310 GLY F C 1
ATOM 2531 O O . GLY F 1 32 ? -8.725 30.531 9.407 1.00 53.23 310 GLY F O 1
ATOM 2532 N N . LYS F 1 33 ? -10.649 29.539 10.018 1.00 51.45 311 LYS F N 1
ATOM 2533 C CA . LYS F 1 33 ? -10.004 28.342 10.535 1.00 48.12 311 LYS F CA 1
ATOM 2534 C C . LYS F 1 33 ? -9.530 27.451 9.394 1.00 47.89 311 LYS F C 1
ATOM 2535 O O . LYS F 1 33 ? -10.001 27.574 8.265 1.00 56.90 311 LYS F O 1
ATOM 2541 N N . LEU F 1 34 ? -8.590 26.561 9.693 1.00 47.48 312 LEU F N 1
ATOM 2542 C CA . LEU F 1 34 ? -8.051 25.662 8.680 1.00 57.76 312 LEU F CA 1
ATOM 2543 C C . LEU F 1 34 ? -8.980 24.479 8.438 1.00 57.45 312 LEU F C 1
ATOM 2544 O O . LEU F 1 34 ? -9.533 23.908 9.379 1.00 57.32 312 LEU F O 1
ATOM 2549 N N . SER F 1 35 ? -9.143 24.115 7.171 1.00 58.31 313 SER F N 1
ATOM 2550 C CA . SER F 1 35 ? -9.949 22.959 6.797 1.00 58.14 313 SER F CA 1
ATOM 2551 C C . SER F 1 35 ? -9.243 22.138 5.725 1.00 60.41 313 SER F C 1
ATOM 2552 O O . SER F 1 35 ? -8.416 22.660 4.977 1.00 62.62 313 SER F O 1
ATOM 2555 N N . LEU F 1 36 ? -9.572 20.853 5.653 1.00 59.22 314 LEU F N 1
ATOM 2556 C CA . LEU F 1 36 ? -9.028 19.980 4.617 1.00 58.20 314 LEU F CA 1
ATOM 2557 C C . LEU F 1 36 ? -10.078 19.661 3.553 1.00 55.84 314 LEU F C 1
ATOM 2558 O O . LEU F 1 36 ? -11.194 19.263 3.883 1.00 53.71 314 LEU F O 1
ATOM 2563 N N . LYS F 1 37 ? -9.725 19.860 2.284 1.00 57.18 315 LYS F N 1
ATOM 2564 C CA . LYS F 1 37 ? -10.643 19.596 1.175 1.00 58.44 315 LYS F CA 1
ATOM 2565 C C . LYS F 1 37 ? -9.983 18.732 0.090 1.00 59.77 315 LYS F C 1
ATOM 2566 O O . LYS F 1 37 ? -8.815 18.926 -0.247 1.00 59.81 315 LYS F O 1
ATOM 2572 N N . CYS F 1 38 ? -10.743 17.781 -0.449 1.00 58.97 316 CYS F N 1
ATOM 2573 C CA . CYS F 1 38 ? -10.232 16.814 -1.422 1.00 60.18 316 CYS F CA 1
ATOM 2574 C C . CYS F 1 38 ? -10.199 17.338 -2.862 1.00 62.79 316 CYS F C 1
ATOM 2575 O O . CYS F 1 38 ? -11.104 18.052 -3.304 1.00 62.35 316 CYS F O 1
ATOM 2578 N N . ARG F 1 39 ? -9.156 16.965 -3.592 1.00 68.41 317 ARG F N 1
ATOM 2579 C CA . ARG F 1 39 ? -8.992 17.366 -4.977 1.00 74.89 317 ARG F CA 1
ATOM 2580 C C . ARG F 1 39 ? -10.101 16.775 -5.839 1.00 76.51 317 ARG F C 1
ATOM 2581 O O . ARG F 1 39 ? -10.539 17.385 -6.814 1.00 77.90 317 ARG F O 1
ATOM 2589 N N . ASP F 1 40 ? -10.569 15.594 -5.444 1.00 75.25 318 ASP F N 1
ATOM 2590 C CA . ASP F 1 40 ? -11.448 14.775 -6.276 1.00 74.82 318 ASP F CA 1
ATOM 2591 C C . ASP F 1 40 ? -12.936 14.783 -5.921 1.00 74.24 318 ASP F C 1
ATOM 2592 O O . ASP F 1 40 ? -13.784 14.683 -6.809 1.00 75.83 318 ASP F O 1
ATOM 2597 N N . CYS F 1 41 ? -13.251 14.862 -4.630 1.00 72.00 319 CYS F N 1
ATOM 2598 C CA . CYS F 1 41 ? -14.644 14.833 -4.181 1.00 69.62 319 CYS F CA 1
ATOM 2599 C C . CYS F 1 41 ? -15.019 16.021 -3.302 1.00 68.48 319 CYS F C 1
ATOM 2600 O O . CYS F 1 41 ? -14.231 16.945 -3.119 1.00 70.46 319 CYS F O 1
ATOM 2603 N N . ARG F 1 42 ? -16.235 15.982 -2.766 1.00 67.03 320 ARG F N 1
ATOM 2604 C CA . ARG F 1 42 ? -16.789 17.092 -1.998 1.00 65.51 320 ARG F CA 1
ATOM 2605 C C . ARG F 1 42 ? -16.468 17.004 -0.508 1.00 61.87 320 ARG F C 1
ATOM 2606 O O . ARG F 1 42 ? -16.889 17.858 0.273 1.00 61.98 320 ARG F O 1
ATOM 2614 N N . VAL F 1 43 ? -15.731 15.969 -0.116 1.00 59.22 321 VAL F N 1
ATOM 2615 C CA . VAL F 1 43 ? -15.393 15.760 1.291 1.00 57.81 321 VAL F CA 1
ATOM 2616 C C . VAL F 1 43 ? -14.537 16.887 1.871 1.00 59.63 321 VAL F C 1
ATOM 2617 O O . VAL F 1 43 ? -13.471 17.209 1.346 1.00 60.76 321 VAL F O 1
ATOM 2621 N N . VAL F 1 44 ? -15.024 17.487 2.953 1.00 59.26 322 VAL F N 1
ATOM 2622 C CA . VAL F 1 44 ? -14.282 18.516 3.671 1.00 56.43 322 VAL F CA 1
ATOM 2623 C C . VAL F 1 44 ? -14.289 18.180 5.162 1.00 55.97 322 VAL F C 1
ATOM 2624 O O . VAL F 1 44 ? -15.271 17.644 5.677 1.00 55.19 322 VAL F O 1
ATOM 2628 N N . SER F 1 45 ? -13.193 18.474 5.855 1.00 56.60 323 SER F N 1
ATOM 2629 C CA . SER F 1 45 ? -13.093 18.120 7.265 1.00 56.76 323 SER F CA 1
ATOM 2630 C C . SER F 1 45 ? -12.115 18.984 8.050 1.00 55.96 323 SER F C 1
ATOM 2631 O O . SER F 1 45 ? -11.304 19.712 7.477 1.00 55.13 323 SER F O 1
ATOM 2634 N N . HIS F 1 46 ? -12.208 18.893 9.373 1.00 56.93 324 HIS F N 1
ATOM 2635 C CA . HIS F 1 46 ? -11.213 19.474 10.258 1.00 56.85 324 HIS F CA 1
ATOM 2636 C C . HIS F 1 46 ? -9.915 18.710 10.051 1.00 57.98 324 HIS F C 1
ATOM 2637 O O . HIS F 1 46 ? -9.942 17.531 9.694 1.00 59.83 324 HIS F O 1
ATOM 2644 N N . PRO F 1 47 ? -8.771 19.378 10.260 1.00 55.67 325 PRO F N 1
ATOM 2645 C CA . PRO F 1 47 ? -7.475 18.695 10.199 1.00 48.76 325 PRO F CA 1
ATOM 2646 C C . PRO F 1 47 ? -7.413 17.516 11.169 1.00 54.19 325 PRO F C 1
ATOM 2647 O O . PRO F 1 47 ? -6.803 16.493 10.861 1.00 57.08 325 PRO F O 1
ATOM 2651 N N . GLU F 1 48 ? -8.053 17.665 12.324 1.00 54.68 326 GLU F N 1
ATOM 2652 C CA . GLU F 1 48 ? -8.049 16.633 13.356 1.00 60.20 326 GLU F CA 1
ATOM 2653 C C . GLU F 1 48 ? -9.083 15.526 13.119 1.00 61.10 326 GLU F C 1
ATOM 2654 O O . GLU F 1 48 ? -9.112 14.533 13.846 1.00 62.72 326 GLU F O 1
ATOM 2660 N N . CYS F 1 49 ? -9.926 15.697 12.104 1.00 59.71 327 CYS F N 1
ATOM 2661 C CA . CYS F 1 49 ? -10.937 14.697 11.763 1.00 57.57 327 CYS F CA 1
ATOM 2662 C C . CYS F 1 49 ? -10.573 13.987 10.463 1.00 56.32 327 CYS F C 1
ATOM 2663 O O . CYS F 1 49 ? -11.377 13.245 9.902 1.00 52.19 327 CYS F O 1
ATOM 2666 N N . ARG F 1 50 ? -9.360 14.243 9.986 1.00 58.04 328 ARG F N 1
ATOM 2667 C CA . ARG F 1 50 ? -8.861 13.699 8.724 1.00 58.65 328 ARG F CA 1
ATOM 2668 C C . ARG F 1 50 ? -8.975 12.177 8.603 1.00 62.48 328 ARG F C 1
ATOM 2669 O O . ARG F 1 50 ? -9.314 11.652 7.543 1.00 63.08 328 ARG F O 1
ATOM 2677 N N . ASP F 1 51 ? -8.689 11.472 9.692 1.00 63.80 329 ASP F N 1
ATOM 2678 C CA . ASP F 1 51 ? -8.649 10.014 9.663 1.00 67.11 329 ASP F CA 1
ATOM 2679 C C . ASP F 1 51 ? -10.040 9.392 9.619 1.00 63.97 329 ASP F C 1
ATOM 2680 O O . ASP F 1 51 ? -10.198 8.228 9.252 1.00 64.21 329 ASP F O 1
ATOM 2685 N N . ARG F 1 52 ? -11.044 10.177 9.989 1.00 61.38 330 ARG F N 1
ATOM 2686 C CA . ARG F 1 52 ? -12.411 9.679 10.089 1.00 60.65 330 ARG F CA 1
ATOM 2687 C C . ARG F 1 52 ? -13.245 9.976 8.844 1.00 56.14 330 ARG F C 1
ATOM 2688 O O . ARG F 1 52 ? -14.452 9.737 8.822 1.00 56.24 330 ARG F O 1
ATOM 2696 N N . CYS F 1 53 ? -12.595 10.504 7.812 1.00 54.29 331 CYS F N 1
ATOM 2697 C CA . CYS F 1 53 ? -13.266 10.803 6.552 1.00 56.94 331 CYS F CA 1
ATOM 2698 C C . CYS F 1 53 ? -13.679 9.524 5.828 1.00 61.53 331 CYS F C 1
ATOM 2699 O O . CYS F 1 53 ? -12.873 8.604 5.685 1.00 64.25 331 CYS F O 1
ATOM 2702 N N . PRO F 1 54 ? -14.946 9.460 5.384 1.00 62.02 332 PRO F N 1
ATOM 2703 C CA . PRO F 1 54 ? -15.520 8.312 4.672 1.00 64.64 332 PRO F CA 1
ATOM 2704 C C . PRO F 1 54 ? -14.646 7.822 3.519 1.00 64.41 332 PRO F C 1
ATOM 2705 O O . PRO F 1 54 ? -14.234 8.615 2.674 1.00 65.88 332 PRO F O 1
ATOM 2709 N N . LEU F 1 55 ? -14.378 6.520 3.494 1.00 63.87 333 LEU F N 1
ATOM 2710 C CA . LEU F 1 55 ? -13.594 5.908 2.428 1.00 56.72 333 LEU F CA 1
ATOM 2711 C C . LEU F 1 55 ? -14.431 4.852 1.704 1.00 66.41 333 LEU F C 1
ATOM 2712 O O . LEU F 1 55 ? -15.338 4.269 2.298 1.00 58.74 333 LEU F O 1
ATOM 2717 N N . PRO F 1 56 ? -14.133 4.597 0.418 1.00 65.95 334 PRO F N 1
ATOM 2718 C CA . PRO F 1 56 ? -13.073 5.207 -0.393 1.00 63.99 334 PRO F CA 1
ATOM 2719 C C . PRO F 1 56 ? -13.481 6.553 -0.979 1.00 62.73 334 PRO F C 1
ATOM 2720 O O . PRO F 1 56 ? -14.651 6.932 -0.912 1.00 61.69 334 PRO F O 1
ATOM 2724 N N . CYS F 1 57 ? -12.512 7.266 -1.545 1.00 61.73 335 CYS F N 1
ATOM 2725 C CA . CYS F 1 57 ? -12.785 8.521 -2.229 1.00 63.79 335 CYS F CA 1
ATOM 2726 C C . CYS F 1 57 ? -13.507 8.264 -3.545 1.00 65.63 335 CYS F C 1
ATOM 2727 O O . CYS F 1 57 ? -13.006 7.543 -4.407 1.00 62.67 335 CYS F O 1
ATOM 2730 N N . ILE F 1 58 ? -14.686 8.861 -3.691 1.00 70.67 336 ILE F N 1
ATOM 2731 C CA . ILE F 1 58 ? -15.459 8.742 -4.920 1.00 74.61 336 ILE F CA 1
ATOM 2732 C C . ILE F 1 58 ? -15.500 10.078 -5.652 1.00 75.86 336 ILE F C 1
ATOM 2733 O O . ILE F 1 58 ? -16.247 10.976 -5.263 1.00 75.02 336 ILE F O 1
ATOM 2738 N N . PRO F 1 59 ? -14.687 10.212 -6.714 1.00 79.43 337 PRO F N 1
ATOM 2739 C CA . PRO F 1 59 ? -14.565 11.458 -7.483 1.00 81.74 337 PRO F CA 1
ATOM 2740 C C . PRO F 1 59 ? -15.910 11.938 -8.019 1.00 85.03 337 PRO F C 1
ATOM 2741 O O . PRO F 1 59 ? -16.719 11.126 -8.470 1.00 85.15 337 PRO F O 1
ATOM 2745 N N . THR F 1 60 ? -16.140 13.246 -7.968 1.00 87.72 338 THR F N 1
ATOM 2746 C CA . THR F 1 60 ? -17.392 13.820 -8.446 1.00 89.87 338 THR F CA 1
ATOM 2747 C C . THR F 1 60 ? -17.177 14.597 -9.741 1.00 92.88 338 THR F C 1
ATOM 2748 O O . THR F 1 60 ? -16.568 14.093 -10.685 1.00 94.00 338 THR F O 1
#

GO terms:
  GO:0030674 protein-macromolecule adaptor activity (F, IDA)
  GO:0000281 mitotic cytokinesis (P, IC)
  GO:0032154 cleavage furrow (C, IDA)
  GO:0005547 phosphatidylinositol-3,4,5-trisphosphate binding (F, IDA)
  GO:0008017 microtubule binding (F, IDA)
  GO:0051233 spindle midzone (C, IDA)
  GO:0072686 mitotic spindle (C, IDA)
  GO:0005634 nucleus (C, IDA)
  GO:0005819 spindle (C, IDA)
  GO:0030496 midbody (C, IDA)
  GO:0097149 centralspindlin complex (C, IDA)
  GO:0032467 positive regulation of cytokinesis (P, IDA)
  GO:0051256 mitotic spindle midzone assembly (P, IDA)
  GO:0000281 mitotic cytokinesis (P, IDA)
  GO:0005096 GTPase activator activity (F, IMP)
  GO:0072686 mitotic spindle (C, IMP)
  GO:0030218 erythrocyte differentiation (P, IMP)
  GO:0032467 positive regulation of cytokinesis (P, IMP)
  GO:0051988 regulation of attachment of spindle microtubules to kinetochore (P, IMP)
  GO:0000281 mitotic cytokinesis (P, IMP)

Foldseek 3Di:
DDDDDWADFAWDKDFDDDWDAAPQPRHTDDHRAIWIAGPFDGHIHHPVCRVRPDDDDDGD/DPWADFAKDKDFDADWDAADQVRHTDDHGDIWIAGPFDGHIHHPVCRVVPDIDDDGD/DDPPDFADFDWDKDADQDWDAAPQPRHTQDHRHIWIAGPFPGHIHRPVCRVRDDDDDDGD/DDDDDWADFAWDKDADPDFDAQPQPRDTDDHRAIWIAGPFDGHIHHPVCRVRDDDDDDGD/DPWADFAKDKDADDDWDAAPQPRHIDDHRDIWIAGPFDGHIHRPVCRVVPDIDDDGD/DDPPDWADFDWDKDADDDWDAQPQPRHTDDHRHIKIAGPFDGHIHDPVCRVRTDDDDDGD

Nearest PDB structures (foldseek):
  4b6d-assembly3_C  TM=9.871E-01  e=4.655E-09  Homo sapiens
  2enn-assembly1_A  TM=8.839E-01  e=9.058E-03  Homo sapiens
  6xi7-assembly1_B  TM=8.928E-01  e=2.864E-02  Homo sapiens
  6w9d-assembly3_H  TM=7.382E-01  e=3.233E-01  Homo sapiens
  4b6d-assembly3_C  TM=9.428E-01  e=9.474E-10  Homo sapiens